Protein AF-A0A7V6L1S8-F1 (afdb_monomer)

Radius of gyration: 31.46 Å; Cα contacts (8 Å, |Δi|>4): 119; chains: 1; bounding box: 70×80×62 Å

Foldseek 3Di:
DPPVVVVVVVVVVVVPPDDDDDDDDDDDDDDDDDDDDDDDDDDDDDDDDDDDDDDDDDPPDPPPPLDLPVADDPVLVVLLVVLVVCLVVLVLVVSLVSLVVSLVVLVPDPSHDVVNSVVVNVVSVVSNVLSVVLVVQLVVLQVVLVVCVVVVVLVSSLVSLVVSCVSRVVPPSSVVVNVVSCVVVVND

pLDDT: mean 76.85, std 27.6, range [24.84, 98.88]

Solvent-accessible surface area (backbone atoms only — not comparable to full-atom values): 11619 Å² total; per-residue (Å²): 135,75,65,69,61,57,58,54,56,58,56,57,62,66,69,73,72,73,75,79,85,77,84,76,87,87,87,83,88,80,90,78,89,82,91,81,90,87,80,90,84,84,88,78,89,80,84,87,80,86,88,82,91,78,89,77,87,80,81,81,72,80,76,79,70,92,60,94,57,96,56,78,54,66,82,63,45,46,35,49,51,55,16,52,51,28,44,74,71,57,41,27,69,60,13,37,53,32,39,50,52,27,51,52,55,52,71,70,51,81,91,56,63,65,68,56,45,50,54,52,49,61,61,51,44,62,57,36,52,51,26,43,49,40,44,54,55,19,48,50,28,35,54,50,15,56,53,27,45,75,72,66,40,52,70,63,14,48,54,25,24,52,52,14,38,72,63,29,78,74,44,56,69,41,54,52,49,50,52,48,51,30,61,77,70,70,53,132

Mean predicted aligned error: 16.74 Å

Secondary structure (DSSP, 8-state):
--HHHHHHHHHHHHTTS----------------------------------------------------SS--HHHHHHHHHHHHHHHHT-HHHHHHHHHHHHHHHHH--SS-HHHHHHHHHHHHHHHHHHHHHHHHHHHHHHHHHHHHHTT-HHHHHHHHHHHHHH-TT-HHHHHHHHHHHHHTT--

Structure (mmCIF, N/CA/C/O backbone):
data_AF-A0A7V6L1S8-F1
#
_entry.id   AF-A0A7V6L1S8-F1
#
loop_
_atom_site.group_PDB
_atom_site.id
_atom_site.type_symbol
_atom_site.label_atom_id
_atom_site.label_alt_id
_atom_site.label_comp_id
_atom_site.label_asym_id
_atom_site.label_entity_id
_atom_site.label_seq_id
_atom_site.pdbx_PDB_ins_code
_atom_site.Cartn_x
_atom_site.Cartn_y
_atom_site.Cartn_z
_atom_site.occupancy
_atom_site.B_iso_or_equiv
_atom_site.auth_seq_id
_atom_site.auth_comp_id
_atom_site.auth_asym_id
_atom_site.auth_atom_id
_atom_site.pdbx_PDB_model_num
ATOM 1 N N . MET A 1 1 ? 2.589 42.596 16.185 1.00 59.50 1 MET A N 1
ATOM 2 C CA . MET A 1 1 ? 3.679 41.649 15.824 1.00 59.50 1 MET A CA 1
ATOM 3 C C . MET A 1 1 ? 4.883 41.630 16.793 1.00 59.50 1 MET A C 1
ATOM 5 O O . MET A 1 1 ? 5.918 41.087 16.431 1.00 59.50 1 MET A O 1
ATOM 9 N N . ARG A 1 2 ? 4.795 42.148 18.033 1.00 57.16 2 ARG A N 1
ATOM 10 C CA . ARG A 1 2 ? 5.955 42.191 18.958 1.00 57.16 2 ARG A CA 1
ATOM 11 C C . ARG A 1 2 ? 5.965 41.130 20.070 1.00 57.16 2 ARG A C 1
ATOM 13 O O . ARG A 1 2 ? 6.960 41.022 20.770 1.00 57.16 2 ARG A O 1
ATOM 20 N N . LEU A 1 3 ? 4.922 40.301 20.181 1.00 55.38 3 LEU A N 1
ATOM 21 C CA . LEU A 1 3 ? 4.823 39.286 21.241 1.00 55.38 3 LEU A CA 1
ATOM 22 C C . LEU A 1 3 ? 5.497 37.947 20.876 1.00 55.38 3 LEU A C 1
ATOM 24 O O . LEU A 1 3 ? 6.115 37.312 21.721 1.00 55.38 3 LEU A O 1
ATOM 28 N N . LYS A 1 4 ? 5.482 37.557 19.590 1.00 51.59 4 LYS A N 1
ATOM 29 C CA . LYS A 1 4 ? 6.104 36.299 19.124 1.00 51.59 4 LYS A CA 1
ATOM 30 C C . LYS A 1 4 ? 7.639 36.305 19.190 1.00 51.59 4 LYS A C 1
ATOM 32 O O . LYS A 1 4 ? 8.241 35.247 19.302 1.00 51.59 4 LYS A O 1
ATOM 37 N N . ARG A 1 5 ? 8.272 37.486 19.161 1.00 56.47 5 ARG A N 1
ATOM 38 C CA . ARG A 1 5 ? 9.737 37.613 19.269 1.00 56.47 5 ARG A CA 1
ATOM 39 C C . ARG A 1 5 ? 10.234 37.369 20.697 1.00 56.47 5 ARG A C 1
ATOM 41 O O . ARG A 1 5 ? 11.279 36.759 20.858 1.00 56.47 5 ARG A O 1
ATOM 48 N N . PHE A 1 6 ? 9.465 37.760 21.716 1.00 57.88 6 PHE A N 1
ATOM 49 C CA . PHE A 1 6 ? 9.825 37.513 23.118 1.00 57.88 6 PHE A CA 1
ATOM 50 C C . PHE A 1 6 ? 9.712 36.033 23.509 1.00 57.88 6 PHE A C 1
ATOM 52 O O . PHE A 1 6 ? 10.574 35.526 24.220 1.00 57.88 6 PHE A O 1
ATOM 59 N N . LEU A 1 7 ? 8.710 35.318 22.985 1.00 56.38 7 LEU A N 1
ATOM 60 C CA . LEU A 1 7 ? 8.543 33.886 23.257 1.00 56.38 7 LEU A CA 1
ATOM 61 C C . LEU A 1 7 ? 9.664 33.037 22.629 1.00 56.38 7 LEU A C 1
ATOM 63 O O . LEU A 1 7 ? 10.104 32.057 23.218 1.00 56.38 7 LEU A O 1
ATOM 67 N N . TYR A 1 8 ? 10.173 33.448 21.463 1.00 57.34 8 TYR A N 1
ATOM 68 C CA . TYR A 1 8 ? 11.263 32.749 20.778 1.00 57.34 8 TYR A CA 1
ATOM 69 C C . TYR A 1 8 ? 12.607 32.886 21.514 1.00 57.34 8 TYR A C 1
ATOM 71 O O . TYR A 1 8 ? 13.370 31.928 21.590 1.00 57.34 8 TYR A O 1
ATOM 79 N N . PHE A 1 9 ? 12.878 34.049 22.119 1.00 56.97 9 PHE A N 1
ATOM 80 C CA . PHE A 1 9 ? 14.084 34.250 22.931 1.00 56.97 9 PHE A CA 1
ATOM 81 C C . PHE A 1 9 ? 14.061 33.447 24.242 1.00 56.97 9 PHE A C 1
ATOM 83 O O . PHE A 1 9 ? 15.108 32.971 24.672 1.00 56.97 9 PHE A O 1
ATOM 90 N N . ALA A 1 10 ? 12.888 33.228 24.845 1.00 56.94 10 ALA A N 1
ATOM 91 C CA . ALA A 1 10 ? 12.763 32.428 26.067 1.00 56.94 10 ALA A CA 1
ATOM 92 C C . ALA A 1 10 ? 13.046 30.927 25.840 1.00 56.94 10 ALA A C 1
ATOM 94 O O . ALA A 1 10 ? 13.598 30.269 26.717 1.00 56.94 10 ALA A O 1
ATOM 95 N N . ILE A 1 11 ? 12.728 30.392 24.656 1.00 59.44 11 ILE A N 1
ATOM 96 C CA . ILE A 1 11 ? 12.943 28.972 24.322 1.00 59.44 11 ILE A CA 1
ATOM 97 C C . ILE A 1 11 ? 14.427 28.675 24.037 1.00 59.44 11 ILE A C 1
ATOM 99 O O . ILE A 1 11 ? 14.921 27.609 24.394 1.00 59.44 11 ILE A O 1
ATOM 103 N N . ILE A 1 12 ? 15.171 29.630 23.468 1.00 57.56 12 ILE A N 1
ATOM 104 C CA . ILE A 1 12 ? 16.603 29.454 23.161 1.00 57.56 12 ILE A CA 1
ATOM 105 C C . ILE A 1 12 ? 17.463 29.422 24.439 1.00 57.56 12 ILE A C 1
ATOM 107 O O . ILE A 1 12 ? 18.462 28.710 24.486 1.00 57.56 12 ILE A O 1
ATOM 111 N N . ILE A 1 13 ? 17.054 30.118 25.506 1.00 57.25 13 ILE A N 1
ATOM 112 C CA . ILE A 1 13 ? 17.791 30.135 26.784 1.00 57.25 13 ILE A CA 1
ATOM 113 C C . ILE A 1 13 ? 17.679 28.789 27.526 1.00 57.25 13 ILE A C 1
ATOM 115 O O . ILE A 1 13 ? 18.613 28.391 28.218 1.00 57.25 13 ILE A O 1
ATOM 119 N N . ILE A 1 14 ? 16.589 28.039 27.336 1.00 53.97 14 ILE A N 1
ATOM 120 C CA . ILE A 1 14 ? 16.384 26.729 27.982 1.00 53.97 14 ILE A CA 1
ATOM 121 C C . ILE A 1 14 ? 17.268 25.637 27.350 1.00 53.97 14 ILE A C 1
ATOM 123 O O . ILE A 1 14 ? 17.683 24.705 28.035 1.00 53.97 14 ILE A O 1
ATOM 127 N N . PHE A 1 15 ? 17.640 25.774 26.074 1.00 49.25 15 PHE A N 1
ATOM 128 C CA . PHE A 1 15 ? 18.478 24.793 25.369 1.00 49.25 15 PHE A CA 1
ATOM 129 C C . PHE A 1 15 ? 19.989 24.935 25.650 1.00 49.25 15 PHE A C 1
ATOM 131 O O . PHE A 1 15 ? 20.773 24.088 25.231 1.00 49.25 15 PHE A O 1
ATOM 138 N N . ALA A 1 16 ? 20.407 25.976 26.379 1.00 49.38 16 ALA A N 1
ATOM 139 C CA . ALA A 1 16 ? 21.814 26.277 26.664 1.00 49.38 16 ALA A CA 1
ATOM 140 C C . ALA A 1 16 ? 22.332 25.727 28.013 1.00 49.38 16 ALA A C 1
ATOM 142 O O . ALA A 1 16 ? 23.481 25.981 28.365 1.00 49.38 16 ALA A O 1
ATOM 143 N N . LEU A 1 17 ? 21.516 24.981 28.773 1.00 48.88 17 LEU A N 1
ATOM 144 C CA . LEU A 1 17 ? 21.888 24.432 30.092 1.00 48.88 17 LEU A CA 1
ATOM 145 C C . LEU A 1 17 ? 22.058 22.905 30.138 1.00 48.88 17 LEU A C 1
ATOM 147 O O . LEU A 1 17 ? 22.365 22.361 31.196 1.00 48.88 17 LEU A O 1
ATOM 151 N N . MET A 1 18 ? 21.918 22.204 29.013 1.00 53.38 18 MET A N 1
ATOM 152 C CA . MET A 1 18 ? 22.248 20.777 28.922 1.00 53.38 18 MET A CA 1
ATOM 153 C C . MET A 1 18 ? 23.612 20.605 28.261 1.00 53.38 18 MET A C 1
ATOM 155 O O . MET A 1 18 ? 23.736 20.327 27.070 1.00 53.38 18 MET A O 1
ATOM 159 N N . SER A 1 19 ? 24.647 20.825 29.069 1.00 56.62 19 SER A N 1
ATOM 160 C CA . SER A 1 19 ? 26.029 20.498 28.731 1.00 56.62 19 SER A CA 1
ATOM 161 C C . SER A 1 19 ? 26.180 18.989 28.484 1.00 56.62 19 SER A C 1
ATOM 163 O O . SER A 1 19 ? 25.700 18.192 29.294 1.00 56.62 19 SER A O 1
ATOM 165 N N . PRO A 1 20 ? 26.884 18.565 27.423 1.00 51.78 20 PRO A N 1
ATOM 166 C CA . PRO A 1 20 ? 27.254 17.169 27.235 1.00 51.78 20 PRO A CA 1
ATOM 167 C C . PRO A 1 20 ? 28.309 16.763 28.274 1.00 51.78 20 PRO A C 1
ATOM 169 O O . PRO A 1 20 ? 29.357 17.402 28.384 1.00 51.78 20 PRO A O 1
ATOM 172 N N . LEU A 1 21 ? 28.049 15.684 29.023 1.00 52.41 21 LEU A N 1
ATOM 173 C CA . LEU A 1 21 ? 29.091 15.012 29.798 1.00 52.41 21 LEU A CA 1
ATOM 174 C C . LEU A 1 21 ? 30.130 14.452 28.823 1.00 52.41 21 LEU A C 1
ATOM 176 O O . LEU A 1 21 ? 29.876 13.506 28.078 1.00 52.41 21 LEU A O 1
ATOM 180 N N . THR A 1 22 ? 31.313 15.049 28.842 1.00 48.81 22 THR A N 1
ATOM 181 C CA . THR A 1 22 ? 32.517 14.522 28.216 1.00 48.81 22 THR A CA 1
ATOM 182 C C . THR A 1 22 ? 33.069 13.397 29.091 1.00 48.81 22 THR A C 1
ATOM 184 O O . THR A 1 22 ? 33.513 13.620 30.215 1.00 48.81 22 THR A O 1
ATOM 187 N N . ILE A 1 23 ? 33.052 12.163 28.585 1.00 61.38 23 ILE A N 1
ATOM 188 C CA . ILE A 1 23 ? 33.837 11.078 29.179 1.00 61.38 23 ILE A CA 1
ATOM 189 C C . ILE A 1 23 ? 35.256 11.217 28.633 1.00 61.38 23 ILE A C 1
ATOM 191 O O . ILE A 1 23 ? 35.511 11.002 27.449 1.00 61.38 23 ILE A O 1
ATOM 195 N N . SER A 1 24 ? 36.156 11.647 29.515 1.00 44.97 24 SER A N 1
ATOM 196 C CA . SER A 1 24 ? 37.591 11.710 29.273 1.00 44.97 24 SER A CA 1
ATOM 197 C C . SER A 1 24 ? 38.233 10.329 29.432 1.00 44.97 24 SER A C 1
ATOM 199 O O . SER A 1 24 ? 37.764 9.476 30.184 1.00 44.97 24 SER A O 1
ATOM 201 N N . ALA A 1 25 ? 39.309 10.148 28.678 1.00 40.25 25 ALA A N 1
ATOM 202 C CA . ALA A 1 25 ? 40.068 8.935 28.437 1.00 40.25 25 ALA A CA 1
ATOM 203 C C . ALA A 1 25 ? 40.645 8.242 29.685 1.00 40.25 25 ALA A C 1
ATOM 205 O O . ALA A 1 25 ? 41.047 8.891 30.648 1.00 40.25 25 ALA A O 1
ATOM 206 N N . CYS A 1 26 ? 40.851 6.925 29.574 1.00 41.31 26 CYS A N 1
ATOM 207 C CA . CYS A 1 26 ? 41.953 6.251 30.253 1.00 41.31 26 CYS A CA 1
ATOM 208 C C . CYS A 1 26 ? 42.623 5.255 29.296 1.00 41.31 26 CYS A C 1
ATOM 210 O O . CYS A 1 26 ? 42.005 4.313 28.802 1.00 41.31 26 CYS A O 1
ATOM 212 N N . SER A 1 27 ? 43.891 5.522 29.006 1.00 48.03 27 SER A N 1
ATOM 213 C CA . SER A 1 27 ? 44.841 4.665 28.309 1.00 48.03 27 SER A CA 1
ATOM 214 C C . SER A 1 27 ? 45.760 4.013 29.343 1.00 48.03 27 SER A C 1
ATOM 216 O O . SER A 1 27 ? 46.194 4.705 30.258 1.00 48.03 27 SER A O 1
ATOM 218 N N . LYS A 1 28 ? 46.089 2.719 29.184 1.00 40.75 28 LYS A N 1
ATOM 219 C CA . LYS A 1 28 ? 47.464 2.165 29.212 1.00 40.75 28 LYS A CA 1
ATOM 220 C C . LYS A 1 28 ? 47.508 0.632 29.339 1.00 40.75 28 LYS A C 1
ATOM 222 O O . LYS A 1 28 ? 47.026 0.071 30.310 1.00 40.75 28 LYS A O 1
ATOM 227 N N . THR A 1 29 ? 48.180 0.033 28.349 1.00 36.53 29 THR A N 1
ATOM 228 C CA . THR A 1 29 ? 49.223 -1.023 28.403 1.00 36.53 29 THR A CA 1
ATOM 229 C C . THR A 1 29 ? 49.126 -2.218 29.360 1.00 36.53 29 THR A C 1
ATOM 231 O O . THR A 1 29 ? 49.251 -2.042 30.566 1.00 36.53 29 THR A O 1
ATOM 234 N N . GLY A 1 30 ? 49.260 -3.414 28.764 1.00 31.22 30 GLY A N 1
ATOM 235 C CA . GLY A 1 30 ? 50.411 -4.293 29.038 1.00 31.22 30 GLY A CA 1
ATOM 236 C C . GLY A 1 30 ? 50.111 -5.771 29.324 1.00 31.22 30 GLY A C 1
ATOM 237 O O . GLY A 1 30 ? 49.617 -6.056 30.401 1.00 31.22 30 GLY A O 1
ATOM 238 N N . GLU A 1 31 ? 50.534 -6.645 28.389 1.00 37.41 31 GLU A N 1
ATOM 239 C CA . GLU A 1 31 ? 51.125 -7.998 28.594 1.00 37.41 31 GLU A CA 1
ATOM 240 C C . GLU A 1 31 ? 50.289 -9.125 29.259 1.00 37.41 31 GLU A C 1
ATOM 242 O O . GLU A 1 31 ? 49.484 -8.871 30.138 1.00 37.41 31 GLU A O 1
ATOM 247 N N . THR A 1 32 ? 50.421 -10.438 29.004 1.00 31.38 32 THR A N 1
ATOM 248 C CA . THR A 1 32 ? 51.099 -11.329 28.032 1.00 31.38 32 THR A CA 1
ATOM 249 C C . THR A 1 32 ? 50.657 -12.771 28.373 1.00 31.38 32 THR A C 1
ATOM 251 O O . THR A 1 32 ? 50.531 -13.087 29.552 1.00 31.38 32 THR A O 1
ATOM 254 N N . GLY A 1 33 ? 50.537 -13.655 27.366 1.00 31.16 33 GLY A N 1
ATOM 255 C CA . GLY A 1 33 ? 50.700 -15.126 27.485 1.00 31.16 33 GLY A CA 1
ATOM 256 C C . GLY A 1 33 ? 49.486 -15.920 27.997 1.00 31.16 33 GLY A C 1
ATOM 257 O O . GLY A 1 33 ? 48.712 -15.418 28.794 1.00 31.16 33 GLY A O 1
ATOM 258 N N . GLN A 1 34 ? 49.200 -17.168 27.619 1.00 33.38 34 GLN A N 1
ATOM 259 C CA . GLN A 1 34 ? 49.781 -18.232 26.776 1.00 33.38 34 GLN A CA 1
ATOM 260 C C . GLN A 1 34 ? 48.574 -19.143 26.423 1.00 33.38 34 GLN A C 1
ATOM 262 O O . GLN A 1 34 ? 47.691 -19.327 27.253 1.00 33.38 34 GLN A O 1
ATOM 267 N N . GLN A 1 35 ? 48.329 -19.546 25.174 1.00 37.09 35 GLN A N 1
ATOM 268 C CA . GLN A 1 35 ? 48.909 -20.694 24.460 1.00 37.09 35 GLN A CA 1
ATOM 269 C C . GLN A 1 35 ? 48.668 -22.071 25.109 1.00 37.09 35 GLN A C 1
ATOM 271 O O . GLN A 1 35 ? 49.334 -22.414 26.074 1.00 37.09 35 GLN A O 1
ATOM 276 N N . THR A 1 36 ? 47.830 -22.885 24.459 1.00 32.72 36 THR A N 1
ATOM 277 C CA . THR A 1 36 ? 48.027 -24.321 24.150 1.00 32.72 36 THR A CA 1
ATOM 278 C C . THR A 1 36 ? 47.052 -24.660 23.001 1.00 32.72 36 THR A C 1
ATOM 280 O O . THR A 1 36 ? 45.878 -24.325 23.078 1.00 32.72 36 THR A O 1
ATOM 283 N N . ALA A 1 37 ? 47.513 -24.997 21.787 1.00 34.66 37 ALA A N 1
ATOM 284 C CA . ALA A 1 37 ? 48.097 -26.276 21.342 1.00 34.66 37 ALA A CA 1
ATOM 285 C C . ALA A 1 37 ? 47.048 -27.407 21.283 1.00 34.66 37 ALA A C 1
ATOM 287 O O . ALA A 1 37 ? 46.274 -27.533 22.217 1.00 34.66 37 ALA A O 1
ATOM 288 N N . VAL A 1 38 ? 46.966 -28.331 20.322 1.00 33.47 38 VAL A N 1
ATOM 289 C CA . VAL A 1 38 ? 47.553 -28.649 19.001 1.00 33.47 38 VAL A CA 1
ATOM 290 C C . VAL A 1 38 ? 46.819 -29.947 18.584 1.00 33.47 38 VAL A C 1
ATOM 292 O O . VAL A 1 38 ? 46.560 -30.765 19.462 1.00 33.47 38 VAL A O 1
ATOM 295 N N . ALA A 1 39 ? 46.519 -30.142 17.292 1.00 36.00 39 ALA A N 1
ATOM 296 C CA . ALA A 1 39 ? 46.600 -31.413 16.529 1.00 36.00 39 ALA A CA 1
ATOM 297 C C . ALA A 1 39 ? 45.876 -31.196 15.173 1.00 36.00 39 ALA A C 1
ATOM 299 O O . ALA A 1 39 ? 44.674 -30.958 15.182 1.00 36.00 39 ALA A O 1
ATOM 300 N N . ASP A 1 40 ? 46.529 -31.027 14.008 1.00 34.84 40 ASP A N 1
ATOM 301 C CA . ASP A 1 40 ? 47.397 -31.983 13.266 1.00 34.84 40 ASP A CA 1
ATOM 302 C C . ASP A 1 40 ? 46.553 -33.218 12.871 1.00 34.84 40 ASP A C 1
ATOM 304 O O . ASP A 1 40 ? 45.887 -33.776 13.732 1.00 34.84 40 ASP A O 1
ATOM 308 N N . ARG A 1 41 ? 46.441 -33.749 11.650 1.00 32.59 41 ARG A N 1
ATOM 309 C CA . ARG A 1 41 ? 47.121 -33.734 10.336 1.00 32.59 41 ARG A CA 1
ATOM 310 C C . ARG A 1 41 ? 46.126 -34.541 9.435 1.00 32.59 41 ARG A C 1
ATOM 312 O O . ARG A 1 41 ? 45.292 -35.264 9.968 1.00 32.59 41 ARG A O 1
ATOM 319 N N . ASP A 1 42 ? 46.008 -34.450 8.117 1.00 33.75 42 ASP A N 1
ATOM 320 C CA . ASP A 1 42 ? 46.993 -34.883 7.138 1.00 33.75 42 ASP A CA 1
ATOM 321 C C . ASP A 1 42 ? 46.504 -34.572 5.715 1.00 33.75 42 ASP A C 1
ATOM 323 O O . ASP A 1 42 ? 45.346 -34.757 5.335 1.00 33.75 42 ASP A O 1
ATOM 327 N N . THR A 1 43 ? 47.477 -34.143 4.933 1.00 33.06 43 THR A N 1
ATOM 328 C CA . THR A 1 43 ? 47.518 -33.975 3.489 1.00 33.06 43 THR A CA 1
ATOM 329 C C . THR A 1 43 ? 47.515 -35.334 2.784 1.00 33.06 43 THR A C 1
ATOM 331 O O . THR A 1 43 ? 48.349 -36.173 3.116 1.00 33.06 43 THR A O 1
ATOM 334 N N . LYS A 1 44 ? 46.745 -35.512 1.699 1.00 32.03 44 LYS A N 1
ATOM 335 C CA . LYS A 1 44 ? 47.301 -36.178 0.505 1.00 32.03 44 LYS A CA 1
ATOM 336 C C . LYS A 1 44 ? 46.551 -35.861 -0.788 1.00 32.03 44 LYS A C 1
ATOM 338 O O . LYS A 1 44 ? 45.384 -36.189 -0.962 1.00 32.03 44 LYS A O 1
ATOM 343 N N . SER A 1 45 ? 47.313 -35.250 -1.686 1.00 30.36 45 SER A N 1
ATOM 344 C CA . SER A 1 45 ? 47.115 -35.180 -3.130 1.00 30.36 45 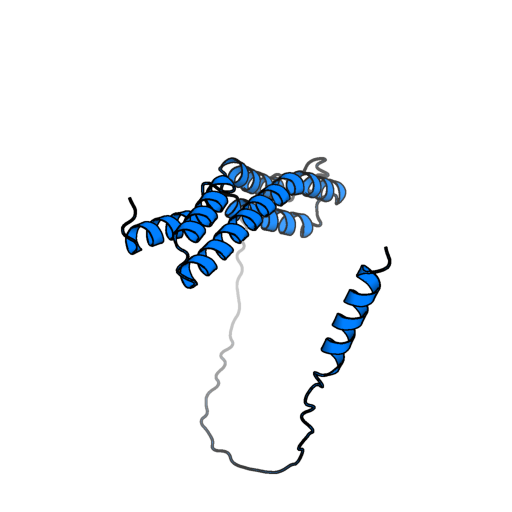SER A CA 1
ATOM 345 C C . SER A 1 45 ? 46.974 -36.575 -3.757 1.00 30.36 45 SER A C 1
ATOM 347 O O . SER A 1 45 ? 47.698 -37.500 -3.385 1.00 30.36 45 SER A O 1
ATOM 349 N N . SER A 1 46 ? 46.107 -36.686 -4.762 1.00 31.23 46 SER A N 1
ATOM 350 C CA . SER A 1 46 ? 46.351 -37.557 -5.910 1.00 31.23 46 SER A CA 1
ATOM 351 C C . SER A 1 46 ? 45.953 -36.805 -7.174 1.00 31.23 46 SER A C 1
ATOM 353 O O . SER A 1 46 ? 44.778 -36.529 -7.407 1.00 31.23 46 SER A O 1
ATOM 355 N N . GLU A 1 47 ? 46.962 -36.464 -7.966 1.00 32.81 47 GLU A N 1
ATOM 356 C CA . GLU A 1 47 ? 46.848 -36.201 -9.397 1.00 32.81 47 GLU A CA 1
ATOM 357 C C . GLU A 1 47 ? 46.590 -37.503 -10.176 1.00 32.81 47 GLU A C 1
ATOM 359 O O . GLU A 1 47 ? 46.694 -38.600 -9.619 1.00 32.81 47 GLU A O 1
ATOM 364 N N . SER A 1 48 ? 46.375 -37.317 -11.488 1.00 27.73 48 SER A N 1
ATOM 365 C CA . SER A 1 48 ? 46.387 -38.282 -12.601 1.00 27.73 48 SER A CA 1
ATOM 366 C C . SER A 1 48 ? 44.989 -38.767 -13.022 1.00 27.73 48 SER A C 1
ATOM 368 O O . SER A 1 48 ? 44.204 -39.204 -12.193 1.00 27.73 48 SER A O 1
ATOM 370 N N . GLU A 1 49 ? 44.553 -38.726 -14.284 1.00 32.47 49 GLU A N 1
ATOM 371 C CA . GLU A 1 49 ? 45.120 -38.263 -15.554 1.00 32.47 49 GLU A CA 1
ATOM 372 C C . GLU A 1 49 ? 43.972 -38.194 -16.593 1.00 32.47 49 GLU A C 1
ATOM 374 O O . GLU A 1 49 ? 43.065 -39.019 -16.605 1.00 32.47 49 GLU A O 1
ATOM 379 N N . THR A 1 50 ? 44.048 -37.183 -17.457 1.00 24.84 50 THR A N 1
ATOM 380 C CA . THR A 1 50 ? 43.735 -37.116 -18.903 1.00 24.84 50 THR A CA 1
ATOM 381 C C . THR A 1 50 ? 42.679 -37.991 -19.623 1.00 24.84 50 THR A C 1
ATOM 383 O O . THR A 1 50 ? 42.788 -39.208 -19.703 1.00 24.84 50 THR A O 1
ATOM 386 N N . SER A 1 51 ? 41.909 -37.271 -20.471 1.00 29.05 51 SER A N 1
ATOM 387 C CA . SER A 1 51 ? 41.445 -37.625 -21.842 1.00 29.05 51 SER A CA 1
ATOM 388 C C . SER A 1 51 ? 40.146 -38.455 -21.933 1.00 29.05 51 SER A C 1
ATOM 390 O O . SER A 1 51 ? 40.053 -39.529 -21.366 1.00 29.05 51 SER A O 1
ATOM 392 N N . LYS A 1 52 ? 39.078 -38.052 -22.643 1.00 33.47 52 LYS A N 1
ATOM 393 C CA . LYS A 1 52 ? 39.013 -37.601 -24.044 1.00 33.47 52 LYS A CA 1
ATOM 394 C C . LYS A 1 52 ? 37.635 -36.987 -24.362 1.00 33.47 52 LYS A C 1
ATOM 396 O O . LYS A 1 52 ? 36.642 -37.267 -23.701 1.00 33.47 52 LYS A O 1
ATOM 401 N N . LEU A 1 53 ? 37.622 -36.180 -25.420 1.00 28.86 53 LEU A N 1
ATOM 402 C CA . LEU A 1 53 ? 36.501 -35.471 -26.045 1.00 28.86 53 LEU A CA 1
ATOM 403 C C . LEU A 1 53 ? 35.244 -36.319 -26.323 1.00 28.86 53 LEU A C 1
ATOM 405 O O . LEU A 1 53 ? 35.356 -37.362 -26.960 1.00 28.86 53 LEU A O 1
ATOM 409 N N . GLN A 1 54 ? 34.061 -35.741 -26.074 1.00 33.94 54 GLN A N 1
ATOM 410 C CA . GLN A 1 54 ? 33.044 -35.619 -27.126 1.00 33.94 54 GLN A CA 1
ATOM 411 C C . GLN A 1 54 ? 32.072 -34.460 -26.856 1.00 33.94 54 GLN A C 1
ATOM 413 O O . GLN A 1 54 ? 31.389 -34.397 -25.838 1.00 33.94 54 GLN A O 1
ATOM 418 N N . GLN A 1 55 ? 32.046 -33.530 -27.812 1.00 32.28 55 GLN A N 1
ATOM 419 C CA . GLN A 1 55 ? 31.011 -32.521 -27.998 1.00 32.28 55 GLN A CA 1
ATOM 420 C C . GLN A 1 55 ? 29.639 -33.184 -28.153 1.00 32.28 55 GLN A C 1
ATOM 422 O O . GLN A 1 55 ? 29.480 -34.092 -28.964 1.00 32.28 55 GLN A O 1
ATOM 427 N N . SER A 1 56 ? 28.628 -32.622 -27.499 1.00 32.28 56 SER A N 1
ATOM 428 C CA . SER A 1 56 ? 27.332 -32.442 -28.146 1.00 32.28 56 SER A CA 1
ATOM 429 C C . SER A 1 56 ? 26.713 -31.154 -27.638 1.00 32.28 56 SER A C 1
ATOM 431 O O . SER A 1 56 ? 26.219 -31.057 -26.517 1.00 32.28 56 SER A O 1
ATOM 433 N N . ALA A 1 57 ? 26.807 -30.141 -28.490 1.00 31.58 57 ALA A N 1
ATOM 434 C CA . ALA A 1 57 ? 26.068 -28.910 -28.371 1.00 31.58 57 ALA A CA 1
ATOM 435 C C . ALA A 1 57 ? 24.565 -29.205 -28.462 1.00 31.58 57 ALA A C 1
ATOM 437 O O . ALA A 1 57 ? 24.095 -29.855 -29.391 1.00 31.58 57 ALA A O 1
ATOM 438 N N . THR A 1 58 ? 23.787 -28.654 -27.541 1.00 26.30 58 THR A N 1
ATOM 439 C CA . THR A 1 58 ? 22.479 -28.100 -27.892 1.00 26.30 58 THR A CA 1
ATOM 440 C C . THR A 1 58 ? 22.349 -26.795 -27.137 1.00 26.30 58 THR A C 1
ATOM 442 O O . THR A 1 58 ? 21.828 -26.698 -26.031 1.00 26.30 58 THR A O 1
ATOM 445 N N . SER A 1 59 ? 22.945 -25.786 -27.758 1.00 31.09 59 SER A N 1
ATOM 446 C CA . SER A 1 59 ? 22.662 -24.386 -27.537 1.00 31.09 59 SER A CA 1
ATOM 447 C C . SER A 1 59 ? 21.191 -24.150 -27.876 1.00 31.09 59 SER A C 1
ATOM 449 O O . SER A 1 59 ? 20.843 -24.043 -29.049 1.00 31.09 59 SER A O 1
ATOM 451 N N . THR A 1 60 ? 20.316 -24.045 -26.876 1.00 32.47 60 THR A N 1
ATOM 452 C CA . THR A 1 60 ? 19.062 -23.312 -27.084 1.00 32.47 60 THR A CA 1
ATOM 453 C C . THR A 1 60 ? 19.408 -21.839 -27.005 1.00 32.47 60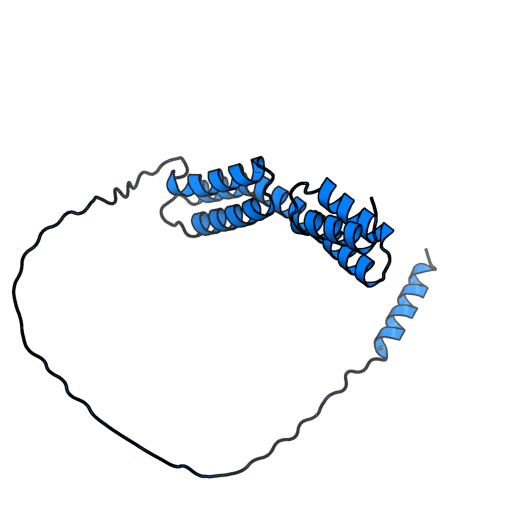 THR A C 1
ATOM 455 O O . THR A 1 60 ? 19.487 -21.234 -25.941 1.00 32.47 60 THR A O 1
ATOM 458 N N . THR A 1 61 ? 19.728 -21.339 -28.192 1.00 30.38 61 THR A N 1
ATOM 459 C CA . THR A 1 61 ? 19.742 -19.961 -28.655 1.00 30.38 61 THR A CA 1
ATOM 460 C C . THR A 1 61 ? 19.081 -18.984 -27.685 1.00 30.38 61 THR A C 1
ATOM 462 O O . THR A 1 61 ? 17.876 -18.743 -27.721 1.00 30.38 61 THR A O 1
ATOM 465 N N . VAL A 1 62 ? 19.929 -18.348 -26.879 1.00 43.50 62 VAL A N 1
ATOM 466 C CA . VAL A 1 62 ? 19.745 -16.961 -26.468 1.00 43.50 62 VAL A CA 1
ATOM 467 C C . VAL A 1 62 ? 19.656 -16.160 -27.765 1.00 43.50 62 VAL A C 1
ATOM 469 O O . VAL A 1 62 ? 20.663 -15.880 -28.412 1.00 43.50 62 VAL A O 1
ATOM 472 N N . LYS A 1 63 ? 18.433 -15.858 -28.206 1.00 37.00 63 LYS A N 1
ATOM 473 C CA . LYS A 1 63 ? 18.210 -14.888 -29.275 1.00 37.00 63 LYS A CA 1
ATOM 474 C C . LYS A 1 63 ? 18.219 -13.510 -28.628 1.00 37.00 63 LYS A C 1
ATOM 476 O O . LYS A 1 63 ? 17.183 -12.871 -28.458 1.00 37.00 63 LYS A O 1
ATOM 481 N N . GLU A 1 64 ? 19.417 -13.095 -28.228 1.00 45.69 64 GLU A N 1
ATOM 482 C CA . GLU A 1 64 ? 19.745 -11.707 -27.935 1.00 45.69 64 GLU A CA 1
ATOM 483 C C . GLU A 1 64 ? 19.561 -10.947 -29.246 1.00 45.69 64 GLU A C 1
ATOM 485 O O . GLU A 1 64 ? 20.435 -10.869 -30.106 1.00 45.69 64 GLU A O 1
ATOM 490 N N . THR A 1 65 ? 18.327 -10.509 -29.467 1.00 36.06 65 THR A N 1
ATOM 491 C CA . THR A 1 65 ? 18.005 -9.685 -30.614 1.00 36.06 65 THR A CA 1
ATOM 492 C C . THR A 1 65 ? 18.386 -8.279 -30.197 1.00 36.06 65 THR A C 1
ATOM 494 O O . THR A 1 65 ? 17.598 -7.573 -29.570 1.00 36.06 65 THR A O 1
ATOM 497 N N . THR A 1 66 ? 19.609 -7.882 -30.536 1.00 42.81 66 THR A N 1
ATOM 498 C CA . THR A 1 66 ? 19.990 -6.485 -30.740 1.00 42.81 66 THR A CA 1
ATOM 499 C C . THR A 1 66 ? 19.096 -5.912 -31.837 1.00 42.81 66 THR A C 1
ATOM 501 O O . THR A 1 66 ? 19.459 -5.797 -33.002 1.00 42.81 66 THR A O 1
ATOM 504 N N . THR A 1 67 ? 17.865 -5.589 -31.457 1.00 41.44 67 THR A N 1
ATOM 505 C CA . THR A 1 67 ? 17.027 -4.663 -32.198 1.00 41.44 67 THR A CA 1
ATOM 506 C C . THR A 1 67 ? 17.082 -3.384 -31.402 1.00 41.44 67 THR A C 1
ATOM 508 O O . THR A 1 67 ? 16.751 -3.380 -30.216 1.00 41.44 67 THR A O 1
ATOM 511 N N . THR A 1 68 ? 17.442 -2.290 -32.058 1.00 46.59 68 THR A N 1
ATOM 512 C CA . THR A 1 68 ? 16.981 -0.952 -31.693 1.00 46.59 68 THR A CA 1
ATOM 513 C C . THR A 1 68 ? 15.448 -0.965 -31.745 1.00 46.59 68 THR A C 1
ATOM 515 O O . THR A 1 68 ? 14.818 -0.514 -32.697 1.00 46.59 68 THR A O 1
ATOM 518 N N . SER A 1 69 ? 14.831 -1.617 -30.763 1.00 47.44 69 SER A N 1
ATOM 519 C CA . SER A 1 69 ? 13.400 -1.626 -30.545 1.00 47.44 69 SER A CA 1
ATOM 520 C C . SER A 1 69 ? 13.071 -0.250 -30.002 1.00 47.44 69 SER A C 1
ATOM 522 O O . SER A 1 69 ? 13.549 0.134 -28.940 1.00 47.44 69 SER A O 1
ATOM 524 N N . ARG A 1 70 ? 12.250 0.502 -30.736 1.00 77.94 70 ARG A N 1
ATOM 525 C CA . ARG A 1 70 ? 11.732 1.812 -30.309 1.00 77.94 70 ARG A CA 1
ATOM 526 C C . ARG A 1 70 ? 10.808 1.712 -29.080 1.00 77.94 70 ARG A C 1
ATOM 528 O O . ARG A 1 70 ? 10.278 2.719 -28.621 1.00 77.94 70 ARG A O 1
ATOM 535 N N . SER A 1 71 ? 10.574 0.498 -28.585 1.00 84.69 71 SER A N 1
ATOM 536 C CA . SER A 1 71 ? 9.733 0.168 -27.441 1.00 84.69 71 SER A CA 1
ATOM 537 C C . SER A 1 71 ? 10.488 -0.683 -26.424 1.00 84.69 71 SER A C 1
ATOM 539 O O . SER A 1 71 ? 11.399 -1.434 -26.780 1.00 84.69 71 SER A O 1
ATOM 541 N N . LEU A 1 72 ? 10.063 -0.588 -25.163 1.00 92.38 72 LEU A N 1
ATOM 542 C CA . LEU A 1 72 ? 10.628 -1.348 -24.055 1.00 92.38 72 LEU A CA 1
ATOM 543 C C . LEU A 1 72 ? 10.541 -2.864 -24.337 1.00 92.38 72 LEU A C 1
ATOM 545 O O . LEU A 1 72 ? 9.460 -3.340 -24.693 1.00 92.38 72 LEU A O 1
ATOM 549 N N . PRO A 1 73 ? 11.645 -3.621 -24.200 1.00 93.88 73 PRO A N 1
ATOM 550 C CA . PRO A 1 73 ? 11.629 -5.074 -24.335 1.00 93.88 73 PRO A CA 1
ATOM 551 C C . PRO A 1 73 ? 10.608 -5.747 -23.413 1.00 93.88 73 PRO A C 1
ATOM 553 O O . PRO A 1 73 ? 10.426 -5.335 -22.267 1.00 93.88 73 PRO A O 1
ATOM 556 N N . GLU A 1 74 ? 9.976 -6.816 -23.899 1.00 94.88 74 GLU A N 1
ATOM 557 C CA . GLU A 1 74 ? 8.896 -7.523 -23.197 1.00 94.88 74 GLU A CA 1
ATOM 558 C C . GLU A 1 74 ? 9.314 -8.016 -21.804 1.00 94.88 74 GLU A C 1
ATOM 560 O O . GLU A 1 74 ? 8.565 -7.877 -20.840 1.00 94.88 74 GLU A O 1
ATOM 565 N N . ASN A 1 75 ? 10.544 -8.515 -21.662 1.00 93.94 75 ASN A N 1
ATOM 566 C CA . ASN A 1 75 ? 11.076 -8.978 -20.380 1.00 93.94 75 ASN A CA 1
ATOM 567 C C . ASN A 1 75 ? 11.172 -7.857 -19.331 1.00 93.94 75 ASN A C 1
ATOM 569 O O . ASN A 1 75 ? 11.012 -8.127 -18.144 1.00 93.94 75 ASN A O 1
ATOM 573 N N . LEU A 1 76 ? 11.417 -6.612 -19.754 1.00 96.00 76 LEU A N 1
ATOM 574 C CA . LEU A 1 76 ? 11.441 -5.449 -18.864 1.00 96.00 76 LEU A CA 1
ATOM 575 C C . LEU A 1 76 ? 10.033 -4.905 -18.621 1.00 96.00 76 LEU A C 1
ATOM 577 O O . LEU A 1 76 ? 9.694 -4.566 -17.489 1.00 96.00 76 LEU A O 1
ATOM 581 N N . GLN A 1 77 ? 9.200 -4.876 -19.665 1.00 96.75 77 GLN A N 1
ATOM 582 C CA . GLN A 1 77 ? 7.801 -4.458 -19.569 1.00 96.75 77 GLN A CA 1
ATOM 583 C C . GLN A 1 77 ? 7.017 -5.340 -18.589 1.00 96.75 77 GLN A C 1
ATOM 585 O O . GLN A 1 77 ? 6.235 -4.819 -17.798 1.00 96.75 77 GLN A O 1
ATOM 590 N N . LYS A 1 78 ? 7.307 -6.645 -18.551 1.00 97.62 78 LYS A N 1
ATOM 591 C CA . LYS A 1 78 ? 6.677 -7.592 -17.626 1.00 97.62 78 LYS A CA 1
ATOM 592 C C . LYS A 1 78 ? 6.774 -7.160 -16.159 1.00 97.62 78 LYS A C 1
ATOM 594 O O . LYS A 1 78 ? 5.801 -7.311 -15.428 1.00 97.62 78 LYS A O 1
ATOM 599 N N . PHE A 1 79 ? 7.904 -6.601 -15.716 1.00 98.25 79 PHE A N 1
ATOM 600 C CA . PHE A 1 79 ? 8.032 -6.133 -14.330 1.00 98.25 79 PHE A CA 1
ATOM 601 C C . PHE A 1 79 ? 7.073 -4.981 -14.012 1.00 98.25 79 PHE A C 1
ATOM 603 O O . PHE A 1 79 ? 6.520 -4.926 -12.915 1.00 98.25 79 PHE A O 1
ATOM 610 N N . ILE A 1 80 ? 6.869 -4.073 -14.971 1.00 98.44 80 ILE A N 1
ATOM 611 C CA . ILE A 1 80 ? 5.926 -2.958 -14.835 1.00 98.44 80 ILE A CA 1
ATOM 612 C C . ILE A 1 80 ? 4.493 -3.492 -14.840 1.00 98.44 80 ILE A C 1
ATOM 614 O O . ILE A 1 80 ? 3.694 -3.095 -13.997 1.00 98.44 80 ILE A O 1
ATOM 618 N N . ASP A 1 81 ? 4.178 -4.422 -15.742 1.00 98.38 81 ASP A N 1
ATOM 619 C CA . ASP A 1 81 ? 2.836 -4.994 -15.872 1.00 98.38 81 ASP A CA 1
ATOM 620 C C . ASP A 1 81 ? 2.426 -5.790 -14.624 1.00 98.38 81 ASP A C 1
ATOM 622 O O . ASP A 1 81 ? 1.291 -5.671 -14.155 1.00 98.38 81 ASP A O 1
ATOM 626 N N . ASP A 1 82 ? 3.353 -6.561 -14.050 1.00 98.44 82 ASP A N 1
ATOM 627 C CA . ASP A 1 82 ? 3.137 -7.290 -12.799 1.00 98.44 82 ASP A CA 1
ATOM 628 C C . ASP A 1 82 ? 2.885 -6.318 -11.629 1.00 98.44 82 ASP A C 1
ATOM 630 O O . ASP A 1 82 ? 1.968 -6.532 -10.831 1.00 98.44 82 ASP A O 1
ATOM 634 N N . ALA A 1 83 ? 3.637 -5.213 -11.553 1.00 98.69 83 ALA A N 1
ATOM 635 C CA . ALA A 1 83 ? 3.431 -4.178 -10.540 1.00 98.69 83 ALA A CA 1
ATOM 636 C C . ALA A 1 83 ? 2.090 -3.442 -10.719 1.00 98.69 83 ALA A C 1
ATOM 638 O O . ALA A 1 83 ? 1.332 -3.286 -9.761 1.00 98.69 83 ALA A O 1
ATOM 639 N N . ASP A 1 84 ? 1.740 -3.067 -11.952 1.00 98.69 84 ASP A N 1
ATOM 640 C CA . ASP A 1 84 ? 0.453 -2.452 -12.296 1.00 98.69 84 ASP A CA 1
ATOM 641 C C . ASP A 1 84 ? -0.727 -3.384 -11.989 1.00 98.69 84 ASP A C 1
ATOM 643 O O . ASP A 1 84 ? -1.805 -2.921 -11.605 1.00 98.69 84 ASP A O 1
ATOM 647 N N . LYS A 1 85 ? -0.553 -4.699 -12.155 1.00 98.81 85 LYS A N 1
ATOM 648 C CA . LYS A 1 85 ? -1.564 -5.698 -11.794 1.00 98.81 85 LYS A CA 1
ATOM 649 C C . LYS A 1 85 ? -1.821 -5.704 -10.288 1.00 98.81 85 LYS A C 1
ATOM 651 O O . LYS A 1 85 ? -2.983 -5.694 -9.887 1.00 98.81 85 LYS A O 1
ATOM 656 N N . LEU A 1 86 ? -0.765 -5.690 -9.473 1.00 98.81 86 LEU A N 1
ATOM 657 C CA . LEU A 1 86 ? -0.876 -5.608 -8.011 1.00 98.81 86 LEU A CA 1
ATOM 658 C C . LEU A 1 86 ? -1.536 -4.294 -7.584 1.00 98.81 86 LEU A C 1
ATOM 660 O O . LEU A 1 86 ? -2.479 -4.305 -6.795 1.00 98.81 86 LEU A O 1
ATOM 664 N N . PHE A 1 87 ? -1.126 -3.177 -8.191 1.00 98.75 87 PHE A N 1
ATOM 665 C CA . PHE A 1 87 ? -1.722 -1.867 -7.937 1.00 98.75 87 PHE A CA 1
ATOM 666 C C . PHE A 1 87 ? -3.230 -1.856 -8.216 1.00 98.75 87 PHE A C 1
ATOM 668 O O . PHE A 1 87 ? -4.017 -1.414 -7.384 1.00 98.75 87 PHE A O 1
ATOM 675 N N . LYS A 1 88 ? -3.656 -2.394 -9.366 1.00 98.50 88 LYS A N 1
ATOM 676 C CA . LYS A 1 88 ? -5.079 -2.493 -9.741 1.00 98.50 88 LYS A CA 1
ATOM 677 C C . LYS A 1 88 ? -5.873 -3.437 -8.840 1.00 98.50 88 LYS A C 1
ATOM 679 O O . LYS A 1 88 ? -7.069 -3.229 -8.667 1.00 98.50 88 LYS A O 1
ATOM 684 N N . ALA A 1 89 ? -5.229 -4.462 -8.286 1.00 98.19 89 ALA A N 1
ATOM 685 C CA . ALA A 1 89 ? -5.837 -5.356 -7.304 1.00 98.19 89 ALA A CA 1
ATOM 686 C C . ALA A 1 89 ? -5.987 -4.703 -5.915 1.00 98.19 89 ALA A C 1
ATOM 688 O O . ALA A 1 89 ? -6.647 -5.268 -5.043 1.00 98.19 89 ALA A O 1
ATOM 689 N N . GLY A 1 90 ? -5.403 -3.516 -5.717 1.00 98.06 90 GLY A N 1
ATOM 690 C CA . GLY A 1 90 ? -5.367 -2.820 -4.438 1.00 98.06 90 GLY A CA 1
ATOM 691 C C . GLY A 1 90 ? -4.324 -3.376 -3.472 1.00 98.06 90 GLY A C 1
ATOM 692 O O . GLY A 1 90 ? -4.323 -2.960 -2.325 1.00 98.06 90 GLY A O 1
ATOM 693 N N . GLU A 1 91 ? -3.447 -4.282 -3.913 1.00 98.38 91 GLU A N 1
ATOM 694 C CA . GLU A 1 91 ? -2.356 -4.858 -3.112 1.00 98.38 91 GLU A CA 1
ATOM 695 C C . GLU A 1 91 ? -1.173 -3.878 -3.113 1.00 98.38 91 GLU A C 1
ATOM 697 O O . GLU A 1 91 ? -0.170 -4.054 -3.812 1.00 98.38 91 GLU A O 1
ATOM 702 N N . TYR A 1 92 ? -1.341 -2.740 -2.435 1.00 98.75 92 TYR A N 1
ATOM 703 C CA . TYR A 1 92 ? -0.431 -1.601 -2.579 1.00 98.75 92 TYR A CA 1
ATOM 704 C C . TYR A 1 92 ? 0.964 -1.865 -2.003 1.00 98.75 92 TYR A C 1
ATOM 706 O O . TYR A 1 92 ? 1.945 -1.369 -2.559 1.00 98.75 92 TYR A O 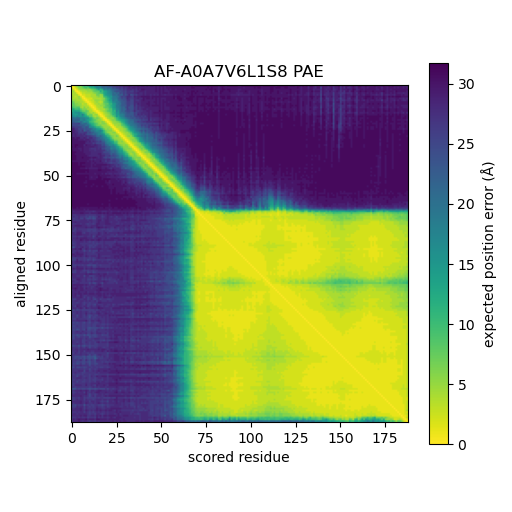1
ATOM 714 N N . ALA A 1 93 ? 1.083 -2.670 -0.945 1.00 98.38 93 ALA A N 1
ATOM 715 C CA . ALA A 1 93 ? 2.379 -3.011 -0.354 1.00 98.38 93 ALA A CA 1
ATOM 716 C C . ALA A 1 93 ? 3.215 -3.903 -1.296 1.00 98.38 93 ALA A C 1
ATOM 718 O O . ALA A 1 93 ? 4.414 -3.680 -1.514 1.00 98.38 93 ALA A O 1
ATOM 719 N N . GLU A 1 94 ? 2.563 -4.878 -1.920 1.00 98.62 94 GLU A N 1
ATOM 720 C CA . GLU A 1 94 ? 3.117 -5.764 -2.935 1.00 98.62 94 GLU A CA 1
ATOM 721 C C . GLU A 1 94 ? 3.460 -4.969 -4.195 1.00 98.62 94 GLU A C 1
ATOM 723 O O . GLU A 1 94 ? 4.555 -5.123 -4.738 1.00 98.62 94 GLU A O 1
ATOM 728 N N . ALA A 1 95 ? 2.577 -4.060 -4.622 1.00 98.81 95 ALA A N 1
ATOM 729 C CA . ALA A 1 95 ? 2.820 -3.173 -5.754 1.00 98.81 95 ALA A CA 1
ATOM 730 C C . ALA A 1 95 ? 4.061 -2.296 -5.527 1.00 98.81 95 ALA A C 1
ATOM 732 O O . ALA A 1 95 ? 4.925 -2.225 -6.396 1.00 98.81 95 ALA A O 1
ATOM 733 N N . VAL A 1 96 ? 4.207 -1.681 -4.346 1.00 98.81 96 VAL A N 1
ATOM 734 C CA . VAL A 1 96 ? 5.403 -0.903 -3.961 1.00 98.81 96 VAL A CA 1
ATOM 735 C 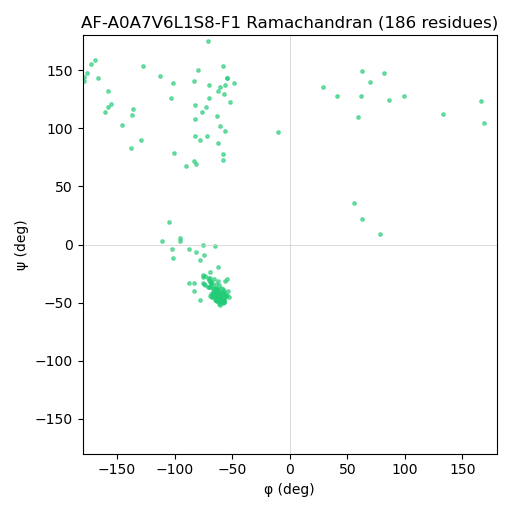C . VAL A 1 96 ? 6.675 -1.739 -4.106 1.00 98.81 96 VAL A C 1
ATOM 737 O O . VAL A 1 96 ? 7.684 -1.248 -4.617 1.00 98.81 96 VAL A O 1
ATOM 740 N N . SER A 1 97 ? 6.642 -2.999 -3.676 1.00 98.69 97 SER A N 1
ATOM 741 C CA . SER A 1 97 ? 7.787 -3.908 -3.797 1.00 98.69 97 SER A CA 1
ATOM 742 C C . SER A 1 97 ? 8.080 -4.252 -5.260 1.00 98.69 97 SER A C 1
ATOM 744 O O . SER A 1 97 ? 9.226 -4.143 -5.697 1.00 98.69 97 SER A O 1
ATOM 746 N N . ALA A 1 98 ? 7.048 -4.570 -6.042 1.00 98.75 98 ALA A N 1
ATOM 747 C CA . ALA A 1 98 ? 7.175 -4.892 -7.459 1.00 98.75 98 ALA A CA 1
ATOM 748 C C . ALA A 1 98 ? 7.688 -3.704 -8.295 1.00 98.75 98 ALA A C 1
ATOM 750 O O . ALA A 1 98 ? 8.575 -3.888 -9.127 1.00 98.75 98 ALA A O 1
ATOM 751 N N . TYR A 1 99 ? 7.226 -2.476 -8.033 1.00 98.81 99 TYR A N 1
ATOM 752 C CA . TYR A 1 99 ? 7.745 -1.274 -8.699 1.00 98.81 99 TYR A CA 1
ATOM 753 C C . TYR A 1 99 ? 9.215 -1.011 -8.371 1.00 98.81 99 TYR A C 1
ATOM 755 O O . TYR A 1 99 ? 9.979 -0.641 -9.263 1.00 98.81 99 TYR A O 1
ATOM 763 N N . ARG A 1 100 ? 9.653 -1.240 -7.123 1.00 98.69 100 ARG A N 1
ATOM 764 C CA . ARG A 1 100 ? 11.082 -1.153 -6.772 1.00 98.69 100 ARG A CA 1
ATOM 765 C C . ARG A 1 100 ? 11.900 -2.150 -7.583 1.00 98.69 100 ARG A C 1
ATOM 767 O O . ARG A 1 100 ? 12.910 -1.766 -8.164 1.00 98.69 100 ARG A O 1
ATOM 774 N N . THR A 1 101 ? 11.435 -3.395 -7.682 1.00 98.50 101 THR A N 1
ATOM 775 C CA . THR A 1 101 ? 12.071 -4.416 -8.520 1.00 98.50 101 THR A CA 1
ATOM 776 C C . THR A 1 101 ? 12.105 -3.994 -9.988 1.00 98.50 101 THR A C 1
ATOM 778 O O . THR A 1 101 ? 13.162 -4.089 -10.611 1.00 98.50 101 THR A O 1
ATOM 781 N N . ALA A 1 102 ? 11.003 -3.479 -10.540 1.00 98.25 102 ALA A N 1
ATOM 782 C CA . ALA A 1 102 ? 10.954 -2.977 -11.912 1.00 98.25 102 ALA A CA 1
ATOM 783 C C . ALA A 1 102 ? 11.997 -1.874 -12.136 1.00 98.25 102 ALA A C 1
ATOM 785 O O . ALA A 1 102 ? 12.810 -1.971 -13.053 1.00 98.25 102 ALA A O 1
ATOM 786 N N . LYS A 1 103 ? 12.049 -0.879 -11.242 1.00 98.31 103 LYS A N 1
ATOM 787 C CA . LYS A 1 103 ? 13.018 0.224 -11.288 1.00 98.31 103 LYS A CA 1
ATOM 788 C C . LYS A 1 103 ? 14.456 -0.265 -11.261 1.00 98.31 103 LYS A C 1
ATOM 790 O O . LYS A 1 103 ? 15.244 0.157 -12.100 1.00 98.31 103 LYS A O 1
ATOM 795 N N . THR A 1 104 ? 14.788 -1.184 -10.357 1.00 98.19 104 THR A N 1
ATOM 796 C CA . THR A 1 104 ? 16.134 -1.762 -10.281 1.00 98.19 104 THR A CA 1
ATOM 797 C C . THR A 1 104 ? 16.515 -2.492 -11.571 1.00 98.19 104 THR A C 1
ATOM 799 O O . THR A 1 104 ? 17.611 -2.276 -12.078 1.00 98.19 104 THR A O 1
ATOM 802 N N . ASN A 1 105 ? 15.621 -3.306 -12.142 1.00 97.06 105 ASN A N 1
ATOM 803 C CA . ASN A 1 105 ? 15.900 -4.034 -13.389 1.00 97.06 105 ASN A CA 1
ATOM 804 C C . ASN A 1 105 ? 16.053 -3.091 -14.594 1.00 97.06 105 ASN A C 1
ATOM 806 O O . ASN A 1 105 ? 16.955 -3.265 -15.414 1.00 97.06 105 ASN A O 1
ATOM 810 N N . LEU A 1 106 ? 15.205 -2.064 -14.681 1.00 96.25 106 LEU A N 1
ATOM 811 C CA . LEU A 1 106 ? 15.282 -1.027 -15.710 1.00 96.25 106 LEU A CA 1
ATOM 812 C C . LEU A 1 106 ? 16.612 -0.263 -15.628 1.00 96.25 106 LEU A C 1
ATOM 814 O O . LEU A 1 106 ? 17.290 -0.111 -16.638 1.00 96.25 106 LEU A O 1
ATOM 818 N N . GLN A 1 107 ? 17.019 0.157 -14.427 1.00 95.56 107 GLN A N 1
ATOM 819 C CA . GLN A 1 107 ? 18.267 0.899 -14.203 1.00 95.56 107 GLN A CA 1
ATOM 820 C C . GLN A 1 107 ? 19.531 0.055 -14.413 1.00 95.56 107 GLN A C 1
ATOM 822 O O . GLN A 1 107 ? 20.571 0.599 -14.773 1.00 95.56 107 GLN A O 1
ATOM 827 N N . ALA A 1 108 ? 19.457 -1.259 -14.191 1.00 96.00 108 ALA A N 1
ATOM 828 C CA . ALA A 1 108 ? 20.574 -2.174 -14.418 1.00 96.00 108 ALA A CA 1
ATOM 829 C C . ALA A 1 108 ? 20.785 -2.521 -15.904 1.00 96.00 108 ALA A C 1
ATOM 831 O O . ALA A 1 108 ? 21.815 -3.094 -16.260 1.00 96.00 108 ALA A O 1
ATOM 832 N N . THR A 1 109 ? 19.824 -2.200 -16.776 1.00 93.31 109 THR A N 1
ATOM 833 C CA . THR A 1 109 ? 19.885 -2.552 -18.197 1.00 93.31 109 THR A CA 1
ATOM 834 C C . THR A 1 109 ? 20.730 -1.546 -18.978 1.00 93.31 109 THR A C 1
ATOM 836 O O . THR A 1 109 ? 20.385 -0.373 -19.066 1.00 93.31 109 THR A O 1
ATOM 839 N N . SER A 1 110 ? 21.803 -2.020 -19.616 1.00 92.12 110 SER A N 1
ATOM 840 C CA . SER A 1 110 ? 22.673 -1.217 -20.493 1.00 92.12 110 SER A CA 1
ATOM 841 C C . SER A 1 110 ? 22.427 -1.429 -21.993 1.00 92.12 110 SER A C 1
ATOM 843 O O . SER A 1 110 ? 22.939 -0.670 -22.811 1.00 92.12 110 SER A O 1
ATOM 845 N N . SER A 1 111 ? 21.657 -2.454 -22.371 1.00 91.44 111 SER A N 1
ATOM 846 C CA . SER A 1 111 ? 21.409 -2.849 -23.767 1.00 91.44 111 SER A CA 1
ATOM 847 C C . SER A 1 111 ? 20.226 -2.135 -24.432 1.00 91.44 111 SER A C 1
ATOM 849 O O . SER A 1 111 ? 19.969 -2.341 -25.618 1.00 91.44 111 SER A O 1
ATOM 851 N N . VAL A 1 112 ? 19.499 -1.303 -23.686 1.00 92.44 112 VAL A N 1
ATOM 852 C CA . VAL A 1 112 ? 18.325 -0.552 -24.150 1.00 92.44 112 VAL A CA 1
ATOM 853 C C . VAL A 1 112 ? 18.660 0.933 -24.147 1.00 92.44 112 VAL A C 1
ATOM 855 O O . VAL A 1 112 ? 19.382 1.401 -23.271 1.00 92.44 112 VAL A O 1
ATOM 858 N N . ASP A 1 113 ? 18.121 1.670 -25.119 1.00 94.44 113 ASP A N 1
ATOM 859 C CA . ASP A 1 113 ? 18.258 3.125 -25.185 1.00 94.44 113 ASP A CA 1
ATOM 860 C C . ASP A 1 113 ? 17.850 3.770 -23.838 1.00 94.44 113 ASP A C 1
ATOM 862 O O . ASP A 1 113 ? 16.713 3.563 -23.385 1.00 94.44 113 ASP A O 1
ATOM 866 N N . PRO A 1 114 ? 18.741 4.544 -23.185 1.00 93.81 114 PRO A N 1
ATOM 867 C CA . PRO A 1 114 ? 18.447 5.204 -21.917 1.00 93.81 114 PRO A CA 1
ATOM 868 C C . PRO A 1 114 ? 17.189 6.077 -21.945 1.00 93.81 114 PRO A C 1
ATOM 870 O O . PRO A 1 114 ? 16.522 6.207 -20.919 1.00 93.81 114 PRO A O 1
ATOM 873 N N . GLU A 1 115 ? 16.823 6.650 -23.095 1.00 95.12 115 GLU A N 1
ATOM 874 C CA . GLU A 1 115 ? 15.607 7.457 -23.214 1.00 95.12 115 GLU A CA 1
ATOM 875 C C . GLU A 1 115 ? 14.336 6.601 -23.099 1.00 95.12 115 GLU A C 1
ATOM 877 O O . GLU A 1 115 ? 13.369 7.005 -22.447 1.00 95.12 115 GLU A O 1
ATOM 882 N N . ILE A 1 116 ? 14.352 5.375 -23.635 1.00 95.31 116 ILE A N 1
ATOM 883 C CA . ILE A 1 116 ? 13.252 4.409 -23.474 1.00 95.31 116 ILE A CA 1
ATOM 884 C C . ILE A 1 116 ? 13.120 4.004 -22.004 1.00 95.31 116 ILE A C 1
ATOM 886 O O . ILE A 1 116 ? 12.005 3.962 -21.479 1.00 95.31 116 ILE A O 1
ATOM 890 N N . ILE A 1 117 ? 14.246 3.738 -21.333 1.00 96.12 117 ILE A N 1
ATOM 891 C CA . ILE A 1 117 ? 14.275 3.382 -19.909 1.00 96.12 117 ILE A CA 1
ATOM 892 C C . ILE A 1 117 ? 13.757 4.535 -19.045 1.00 96.12 117 ILE A C 1
ATOM 894 O O . ILE A 1 117 ? 12.878 4.324 -18.211 1.00 96.12 117 ILE A O 1
ATOM 898 N N . SER A 1 118 ? 14.249 5.756 -19.271 1.00 96.19 118 SER A N 1
ATOM 899 C CA . SER A 1 118 ? 13.829 6.951 -18.531 1.00 96.19 118 SER A CA 1
ATOM 900 C C . SER A 1 118 ? 12.323 7.182 -18.655 1.00 96.19 118 SER A C 1
ATOM 902 O O . SER A 1 118 ? 11.626 7.308 -17.649 1.00 96.19 118 SER A O 1
ATOM 904 N N . LYS A 1 119 ? 11.791 7.115 -19.881 1.00 96.31 119 LYS A N 1
ATOM 905 C CA . LYS A 1 119 ? 10.357 7.264 -20.146 1.00 96.31 119 LYS A CA 1
ATOM 906 C C . LYS A 1 119 ? 9.514 6.163 -19.495 1.00 96.31 119 LYS A C 1
ATOM 908 O O . LYS A 1 119 ? 8.409 6.428 -19.020 1.00 96.31 119 LYS A O 1
ATOM 913 N N . ALA A 1 120 ? 10.004 4.922 -19.484 1.00 96.81 120 ALA A N 1
ATOM 914 C CA . ALA A 1 120 ? 9.326 3.819 -18.808 1.00 96.81 120 ALA A CA 1
ATOM 915 C C . ALA A 1 120 ? 9.280 4.034 -17.288 1.00 96.81 120 ALA A C 1
ATOM 917 O O . ALA A 1 120 ? 8.223 3.847 -16.682 1.00 96.81 120 ALA A O 1
ATOM 918 N N . ILE A 1 121 ? 10.394 4.482 -16.695 1.00 97.81 121 ILE A N 1
ATOM 919 C CA . ILE A 1 121 ? 10.477 4.813 -15.270 1.00 97.81 121 ILE A CA 1
ATOM 920 C C . ILE A 1 121 ? 9.512 5.952 -14.935 1.00 97.81 121 ILE A C 1
ATOM 922 O O . ILE A 1 121 ? 8.675 5.785 -14.056 1.00 97.81 121 ILE A O 1
ATOM 926 N N . GLU A 1 122 ? 9.555 7.062 -15.671 1.00 97.69 122 GLU A N 1
ATOM 927 C CA . GLU A 1 122 ? 8.658 8.206 -15.461 1.00 97.69 122 GLU A CA 1
ATOM 928 C C . GLU A 1 122 ? 7.181 7.783 -15.457 1.00 97.69 122 GLU A C 1
ATOM 930 O O . GLU A 1 122 ? 6.415 8.161 -14.570 1.00 97.69 122 GLU A O 1
ATOM 935 N N . LYS A 1 123 ? 6.781 6.937 -16.413 1.00 96.94 123 LYS A N 1
ATOM 936 C CA . LYS A 1 123 ? 5.400 6.460 -16.511 1.00 96.94 123 LYS A CA 1
ATOM 937 C C . LYS A 1 123 ? 4.984 5.610 -15.306 1.00 96.94 123 LYS A C 1
ATOM 939 O O . LYS A 1 123 ? 3.872 5.785 -14.810 1.00 96.94 123 LYS A O 1
ATOM 944 N N . MET A 1 124 ? 5.824 4.671 -14.866 1.00 97.88 124 MET A N 1
ATOM 945 C CA . MET A 1 124 ? 5.466 3.777 -13.755 1.00 97.88 124 MET A CA 1
ATOM 946 C C . MET A 1 124 ? 5.545 4.467 -12.384 1.00 97.88 124 MET A C 1
ATOM 948 O O . MET A 1 124 ? 4.790 4.096 -11.485 1.00 97.88 124 MET A O 1
ATOM 952 N N . GLU A 1 125 ? 6.399 5.492 -12.227 1.00 98.12 125 GLU A N 1
ATOM 953 C CA . GLU A 1 125 ? 6.544 6.270 -10.983 1.00 98.12 125 GLU A CA 1
ATOM 954 C C . GLU A 1 125 ? 5.206 6.871 -10.533 1.00 98.12 125 GLU A C 1
ATOM 956 O O . GLU A 1 125 ? 4.914 6.902 -9.345 1.00 98.12 125 GLU A O 1
ATOM 961 N N . VAL A 1 126 ? 4.315 7.218 -11.470 1.00 98.12 126 VAL A N 1
ATOM 962 C CA . VAL A 1 126 ? 2.968 7.721 -11.151 1.00 98.12 126 VAL A CA 1
ATOM 963 C C . VAL A 1 126 ? 2.168 6.752 -10.273 1.00 98.12 126 VAL A C 1
ATOM 965 O O . VAL A 1 126 ? 1.502 7.182 -9.330 1.00 98.12 126 VAL A O 1
ATOM 968 N N . ASN A 1 127 ? 2.173 5.454 -10.585 1.00 98.62 127 ASN A N 1
ATOM 969 C CA . ASN A 1 127 ? 1.453 4.462 -9.780 1.00 98.62 127 ASN A CA 1
ATOM 970 C C . ASN A 1 127 ? 2.278 4.017 -8.571 1.00 98.62 127 ASN A C 1
ATOM 972 O O . ASN A 1 127 ? 1.705 3.766 -7.511 1.00 98.62 127 ASN A O 1
ATOM 976 N N . PHE A 1 128 ? 3.604 3.967 -8.704 1.00 98.75 128 PHE A N 1
ATOM 977 C CA . PHE A 1 128 ? 4.496 3.659 -7.593 1.00 98.75 128 PHE A CA 1
ATOM 978 C C . PHE A 1 128 ? 4.353 4.666 -6.447 1.00 98.75 128 PHE A C 1
ATOM 980 O O . PHE A 1 128 ? 4.145 4.260 -5.302 1.00 98.75 128 PHE A O 1
ATOM 987 N N . ASP A 1 129 ? 4.376 5.964 -6.752 1.00 98.81 129 ASP A N 1
ATOM 988 C CA . ASP A 1 129 ? 4.196 7.031 -5.770 1.00 98.81 129 ASP A CA 1
ATOM 989 C C . ASP A 1 129 ? 2.821 6.952 -5.113 1.00 98.81 129 ASP A C 1
ATOM 991 O O . ASP A 1 129 ? 2.725 7.022 -3.890 1.00 98.81 129 ASP A O 1
ATOM 995 N N . LYS A 1 130 ? 1.755 6.710 -5.887 1.00 98.81 130 LYS A N 1
ATOM 996 C CA . LYS A 1 130 ? 0.409 6.5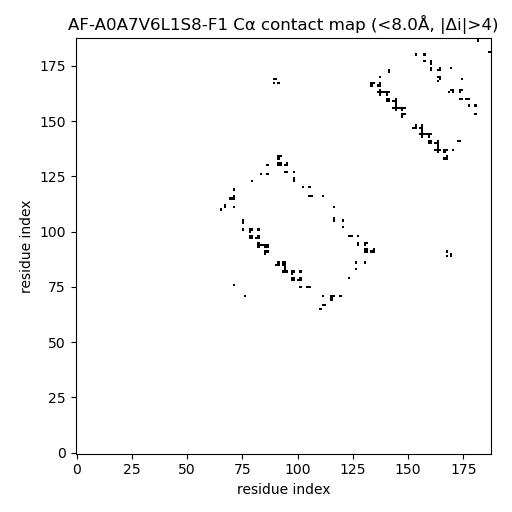07 -5.327 1.00 98.81 130 LYS A CA 1
ATOM 997 C C . LYS A 1 130 ? 0.367 5.328 -4.361 1.00 98.81 130 LYS A C 1
ATOM 999 O O . LYS A 1 130 ? -0.134 5.477 -3.250 1.00 98.81 130 LYS A O 1
ATOM 1004 N N . ALA A 1 131 ? 0.897 4.172 -4.763 1.00 98.81 131 ALA A N 1
ATOM 1005 C CA . ALA A 1 131 ? 0.927 2.972 -3.928 1.00 98.81 131 ALA A CA 1
ATOM 1006 C C . ALA A 1 131 ? 1.701 3.224 -2.628 1.00 98.81 131 ALA A C 1
ATOM 1008 O O . ALA A 1 131 ? 1.258 2.847 -1.540 1.00 98.81 131 ALA A O 1
ATOM 1009 N N . LYS A 1 132 ? 2.838 3.917 -2.739 1.00 98.81 132 LYS A N 1
ATOM 1010 C CA . LYS A 1 132 ? 3.669 4.304 -1.605 1.00 98.81 132 LYS A CA 1
ATOM 1011 C C . LYS A 1 132 ? 2.933 5.266 -0.680 1.00 98.81 132 LYS A C 1
ATOM 1013 O O . LYS A 1 132 ? 2.911 5.015 0.517 1.00 98.81 132 LYS A O 1
ATOM 1018 N N . THR A 1 133 ? 2.301 6.314 -1.206 1.00 98.81 133 THR A N 1
ATOM 1019 C CA . THR A 1 133 ? 1.507 7.256 -0.408 1.00 98.81 133 THR A CA 1
ATOM 1020 C C . THR A 1 133 ? 0.389 6.537 0.334 1.00 98.81 133 THR A C 1
ATOM 1022 O O . THR A 1 133 ? 0.280 6.706 1.541 1.00 98.81 133 THR A O 1
ATOM 1025 N N . ILE A 1 134 ? -0.385 5.686 -0.346 1.00 98.88 134 ILE A N 1
ATOM 1026 C CA . ILE A 1 134 ? -1.462 4.910 0.287 1.00 98.88 134 ILE A CA 1
ATOM 1027 C C . ILE A 1 134 ? -0.908 4.058 1.436 1.00 98.88 134 ILE A C 1
ATOM 1029 O O . ILE A 1 134 ? -1.421 4.115 2.553 1.00 98.88 134 ILE A O 1
ATOM 1033 N N . THR A 1 135 ? 0.175 3.321 1.179 1.00 98.75 135 THR A N 1
ATOM 1034 C CA . THR A 1 135 ? 0.806 2.448 2.177 1.00 98.75 135 THR A CA 1
ATOM 1035 C C . THR A 1 135 ? 1.360 3.246 3.360 1.00 98.75 135 THR A C 1
ATOM 1037 O O . THR A 1 135 ? 1.113 2.901 4.513 1.00 98.75 135 THR A O 1
ATOM 1040 N N . ASP A 1 136 ? 2.095 4.329 3.099 1.00 98.75 136 ASP A N 1
ATOM 1041 C CA . ASP A 1 136 ? 2.719 5.146 4.139 1.00 98.75 136 ASP A CA 1
ATOM 1042 C C . ASP A 1 136 ? 1.663 5.851 5.004 1.00 98.75 136 ASP A C 1
ATOM 1044 O O . ASP A 1 136 ? 1.798 5.859 6.228 1.00 98.75 136 ASP A O 1
ATOM 1048 N N . THR A 1 137 ? 0.596 6.397 4.408 1.00 98.81 137 THR A N 1
ATOM 1049 C CA . THR A 1 137 ? -0.485 7.054 5.160 1.00 98.81 137 THR A CA 1
ATOM 1050 C C . THR A 1 137 ? -1.279 6.048 5.997 1.00 98.81 137 THR A C 1
ATOM 1052 O O . THR A 1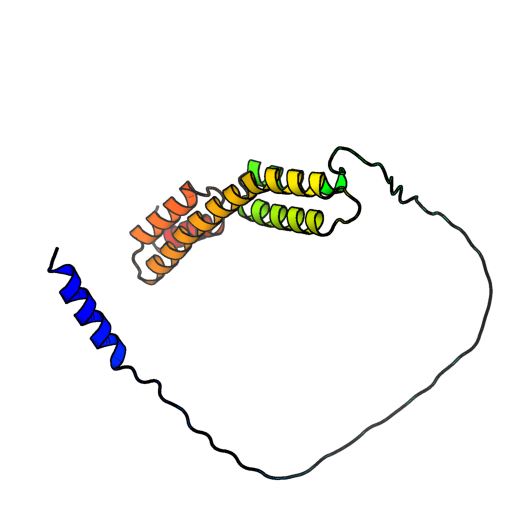 137 ? -1.488 6.297 7.183 1.00 98.81 137 THR A O 1
ATOM 1055 N N . ALA A 1 138 ? -1.651 4.887 5.444 1.00 98.81 138 ALA A N 1
ATOM 1056 C CA . ALA A 1 138 ? -2.333 3.841 6.214 1.00 98.81 138 ALA A CA 1
ATOM 1057 C C . ALA A 1 138 ? -1.468 3.333 7.382 1.00 98.81 138 ALA A C 1
ATOM 1059 O O . ALA A 1 138 ? -1.956 3.179 8.503 1.00 98.81 138 ALA A O 1
ATOM 1060 N N . ARG A 1 139 ? -0.159 3.154 7.159 1.00 98.75 139 ARG A N 1
ATOM 1061 C CA . ARG A 1 139 ? 0.789 2.738 8.202 1.00 98.75 139 ARG A CA 1
ATOM 1062 C C . ARG A 1 139 ? 0.925 3.763 9.329 1.00 98.75 139 ARG A C 1
ATOM 1064 O O . ARG A 1 139 ? 1.121 3.363 10.471 1.00 98.75 139 ARG A O 1
ATOM 1071 N N . ILE A 1 140 ? 0.827 5.064 9.043 1.00 98.88 140 ILE A N 1
ATOM 1072 C CA . ILE A 1 140 ? 0.841 6.105 10.087 1.00 98.88 140 ILE A CA 1
ATOM 1073 C C . ILE A 1 140 ? -0.363 5.942 11.016 1.00 98.88 140 ILE A C 1
ATOM 1075 O O . ILE A 1 140 ? -0.193 5.913 12.232 1.00 98.88 140 ILE A O 1
ATOM 1079 N N . HIS A 1 141 ? -1.562 5.787 10.453 1.00 98.88 141 HIS A N 1
ATOM 1080 C CA . HIS A 1 141 ? -2.772 5.555 11.240 1.00 98.88 141 HIS A CA 1
ATOM 1081 C C . HIS A 1 141 ? -2.682 4.264 12.062 1.00 98.88 141 HIS A C 1
ATOM 1083 O O . HIS A 1 141 ? -2.946 4.282 13.261 1.00 98.88 141 HIS A O 1
ATOM 1089 N N . TYR A 1 142 ? -2.200 3.172 11.465 1.00 98.88 142 TYR A N 1
ATOM 1090 C CA . TYR A 1 142 ? -1.925 1.934 12.197 1.00 98.88 142 TYR A CA 1
ATOM 1091 C C . TYR A 1 142 ? -0.933 2.140 13.353 1.00 98.88 142 TYR A C 1
ATOM 1093 O O . TYR A 1 142 ? -1.202 1.734 14.480 1.00 98.88 142 TYR A O 1
ATOM 1101 N N . GLY A 1 143 ? 0.189 2.825 13.113 1.00 98.81 143 GLY A N 1
ATOM 1102 C CA . GLY A 1 143 ? 1.175 3.118 14.155 1.00 98.81 143 GLY A CA 1
ATOM 1103 C C . GLY A 1 143 ? 0.592 3.937 15.310 1.00 98.81 143 GLY A C 1
ATOM 1104 O O . GLY A 1 143 ? 0.845 3.627 16.474 1.00 98.81 143 GLY A O 1
ATOM 1105 N N . ASN A 1 144 ? -0.245 4.933 15.002 1.00 98.88 144 ASN A N 1
ATOM 1106 C CA . ASN A 1 144 ? -0.969 5.703 16.013 1.00 98.88 144 ASN A CA 1
ATOM 1107 C C . ASN A 1 144 ? -1.929 4.816 16.815 1.00 98.88 144 ASN A C 1
ATOM 1109 O O . ASN A 1 144 ? -1.986 4.938 18.036 1.00 98.88 144 ASN A O 1
ATOM 1113 N N . ALA A 1 145 ? -2.649 3.907 16.154 1.00 98.88 145 ALA A N 1
ATOM 1114 C CA . ALA A 1 145 ? -3.544 2.977 16.832 1.00 98.88 145 ALA A CA 1
ATOM 1115 C C . ALA A 1 145 ? -2.809 2.084 17.836 1.00 98.88 145 ALA A C 1
ATOM 1117 O O . ALA A 1 145 ? -3.268 1.937 18.964 1.00 98.88 145 ALA A O 1
ATOM 1118 N N . MET A 1 146 ? -1.647 1.543 17.459 1.00 98.75 146 MET A N 1
ATOM 1119 C CA . MET A 1 146 ? -0.836 0.699 18.347 1.00 98.75 146 MET A CA 1
ATOM 1120 C C . MET A 1 146 ? -0.362 1.464 19.587 1.00 98.75 146 MET A C 1
ATOM 1122 O O . MET A 1 146 ? -0.376 0.936 20.699 1.00 98.75 146 MET A O 1
ATOM 1126 N N . GLN A 1 147 ? 0.004 2.737 19.422 1.00 98.81 147 GLN A N 1
ATOM 1127 C CA . GLN A 1 147 ? 0.358 3.604 20.545 1.00 98.81 147 GLN A CA 1
ATOM 1128 C C . GLN A 1 147 ? -0.850 3.882 21.459 1.00 98.81 147 GLN A C 1
ATOM 1130 O O . GLN A 1 147 ? -0.730 3.825 22.682 1.00 98.81 147 GLN A O 1
ATOM 1135 N N . LEU A 1 148 ? -2.022 4.154 20.882 1.00 98.81 148 LEU A N 1
ATOM 1136 C CA . LEU A 1 148 ? -3.253 4.422 21.633 1.00 98.81 148 LEU A CA 1
ATOM 1137 C C . LEU A 1 148 ? -3.753 3.184 22.388 1.00 98.81 148 LEU A C 1
ATOM 1139 O O . LEU A 1 148 ? -4.184 3.300 23.537 1.00 98.81 148 LEU A O 1
ATOM 1143 N N . GLU A 1 149 ? -3.645 1.996 21.790 1.00 98.44 149 GLU A N 1
ATOM 1144 C CA . GLU A 1 149 ? -3.950 0.727 22.456 1.00 98.44 149 GLU A CA 1
ATOM 1145 C C . GLU A 1 149 ? -3.041 0.522 23.676 1.00 98.44 149 GLU A C 1
ATOM 1147 O O . GLU A 1 149 ? -3.530 0.227 24.770 1.00 98.44 149 GLU A O 1
ATOM 1152 N N . TYR A 1 150 ? -1.733 0.762 23.523 1.00 98.12 150 TYR A N 1
ATOM 1153 C CA . TYR A 1 150 ? -0.770 0.702 24.626 1.00 98.12 150 TYR A CA 1
ATOM 1154 C C . TYR A 1 150 ? -1.126 1.674 25.767 1.00 98.12 150 TYR A C 1
ATOM 1156 O O . TYR A 1 150 ? -1.031 1.328 26.947 1.00 98.12 150 TYR A O 1
ATOM 1164 N N . GLU A 1 151 ? -1.611 2.870 25.428 1.00 98.56 151 GLU A N 1
ATOM 1165 C CA . GLU A 1 151 ? -2.123 3.874 26.374 1.00 98.56 151 GLU A CA 1
ATOM 1166 C C . GLU A 1 151 ? -3.515 3.545 26.945 1.00 98.56 151 GLU A C 1
ATOM 1168 O O . GLU A 1 151 ? -4.033 4.292 27.777 1.00 98.56 151 GLU A O 1
ATOM 1173 N N . LYS A 1 152 ? -4.123 2.422 26.539 1.00 97.50 152 LYS A N 1
ATOM 1174 C CA . LYS A 1 152 ? -5.488 1.992 26.888 1.00 97.50 152 LYS A CA 1
ATOM 1175 C C . LYS A 1 152 ? -6.598 2.932 26.400 1.00 97.50 152 LYS A C 1
ATOM 1177 O O . LYS A 1 152 ? -7.710 2.897 26.927 1.00 97.50 152 LYS A O 1
ATOM 1182 N N . ARG A 1 153 ? -6.326 3.744 25.380 1.00 98.56 153 ARG A N 1
ATOM 1183 C CA . ARG A 1 153 ? -7.282 4.646 24.718 1.00 98.56 153 ARG A CA 1
ATOM 1184 C C . ARG A 1 153 ? -7.953 3.919 23.552 1.00 98.56 153 ARG A C 1
ATOM 1186 O O . ARG A 1 153 ? -7.692 4.196 22.387 1.00 98.56 153 ARG A O 1
ATOM 1193 N N . ILE A 1 154 ? -8.769 2.924 23.894 1.00 98.50 154 ILE A N 1
ATOM 1194 C CA . ILE A 1 154 ? -9.219 1.884 22.952 1.00 98.50 154 ILE A CA 1
ATOM 1195 C C . ILE A 1 154 ? -10.126 2.422 21.850 1.00 98.50 154 ILE A C 1
ATOM 1197 O O . ILE A 1 154 ? -9.944 2.053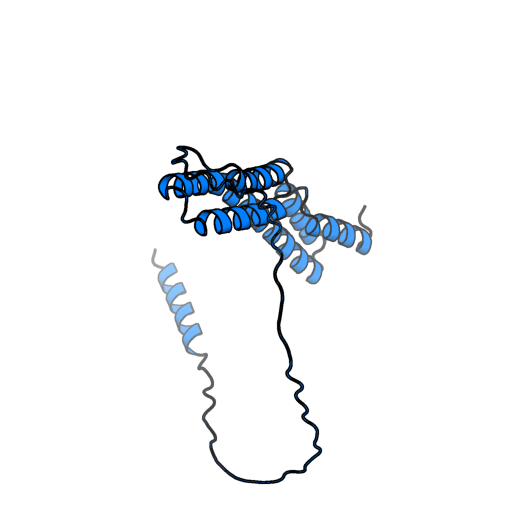 20.693 1.00 98.50 154 ILE A O 1
ATOM 1201 N N . ASP A 1 155 ? -11.051 3.318 22.185 1.00 98.38 155 ASP A N 1
ATOM 1202 C CA . ASP A 1 155 ? -11.959 3.898 21.192 1.00 98.38 155 ASP A CA 1
ATOM 1203 C C . ASP A 1 155 ? -11.173 4.676 20.123 1.00 98.38 155 ASP A C 1
ATOM 1205 O O . ASP A 1 155 ? -11.371 4.481 18.927 1.00 98.38 155 ASP A O 1
ATOM 1209 N N . GLU A 1 156 ? -10.181 5.464 20.544 1.00 98.69 156 GLU A N 1
ATOM 1210 C CA . GLU A 1 156 ? -9.317 6.225 19.635 1.00 98.69 156 GLU A CA 1
ATOM 1211 C C . GLU A 1 156 ? -8.400 5.310 18.808 1.00 98.69 156 GLU A C 1
ATOM 1213 O O . GLU A 1 156 ? -8.123 5.591 17.641 1.00 98.69 156 GLU A O 1
ATOM 1218 N N . ALA A 1 157 ? -7.933 4.197 19.385 1.00 98.81 157 ALA A N 1
ATOM 1219 C CA . ALA A 1 157 ? -7.169 3.195 18.646 1.00 98.81 157 ALA A CA 1
ATOM 1220 C C . ALA A 1 157 ? -8.007 2.583 17.512 1.00 98.81 157 ALA A C 1
ATOM 1222 O O . ALA A 1 157 ? -7.520 2.437 16.390 1.00 98.81 157 ALA A O 1
ATOM 1223 N N . ILE A 1 158 ? -9.278 2.276 17.785 1.00 98.69 158 ILE A N 1
ATOM 1224 C CA . ILE A 1 158 ? -10.222 1.767 16.784 1.00 98.69 158 ILE A CA 1
ATOM 1225 C C .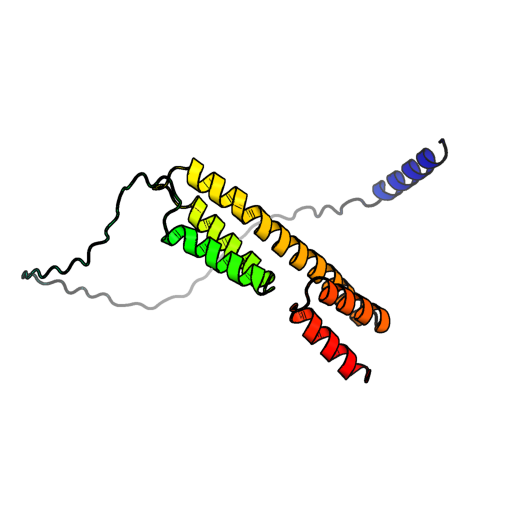 ILE A 1 158 ? -10.455 2.803 15.688 1.00 98.69 158 ILE A C 1
ATOM 1227 O O . ILE A 1 158 ? -10.338 2.455 14.515 1.00 98.69 158 ILE A O 1
ATOM 1231 N N . GLU A 1 159 ? -10.701 4.066 16.043 1.00 98.75 159 GLU A N 1
ATOM 1232 C CA . GLU A 1 159 ? -10.868 5.146 15.061 1.00 98.75 159 GLU A CA 1
ATOM 1233 C C . GLU A 1 159 ? -9.656 5.244 14.123 1.00 98.75 159 GLU A C 1
ATOM 1235 O O . GLU A 1 159 ? -9.813 5.328 12.905 1.00 98.75 159 GLU A O 1
ATOM 1240 N N . GLN A 1 160 ? -8.435 5.169 14.661 1.00 98.88 160 GLN A N 1
ATOM 1241 C CA . GLN A 1 160 ? -7.224 5.189 13.839 1.00 98.88 160 GLN A CA 1
ATOM 1242 C C . GLN A 1 160 ? -7.115 3.963 12.919 1.00 98.88 160 GLN A C 1
ATOM 1244 O O . GLN A 1 160 ? -6.746 4.113 11.754 1.00 98.88 160 GLN A O 1
ATOM 1249 N N . LEU A 1 161 ? -7.456 2.758 13.384 1.00 98.88 161 LEU A N 1
ATOM 1250 C CA . LEU A 1 161 ? -7.468 1.565 12.524 1.00 98.88 161 LEU A CA 1
ATOM 1251 C C . LEU A 1 161 ? -8.510 1.679 11.411 1.00 98.88 161 LEU A C 1
ATOM 1253 O O . LEU A 1 161 ? -8.236 1.313 10.270 1.00 98.88 161 LEU A O 1
ATOM 1257 N N . GLU A 1 162 ? -9.683 2.226 11.710 1.00 98.81 162 GLU A N 1
ATOM 1258 C CA . GLU A 1 162 ? -10.715 2.470 10.706 1.00 98.81 162 GLU A CA 1
ATOM 1259 C C . GLU A 1 162 ? -10.262 3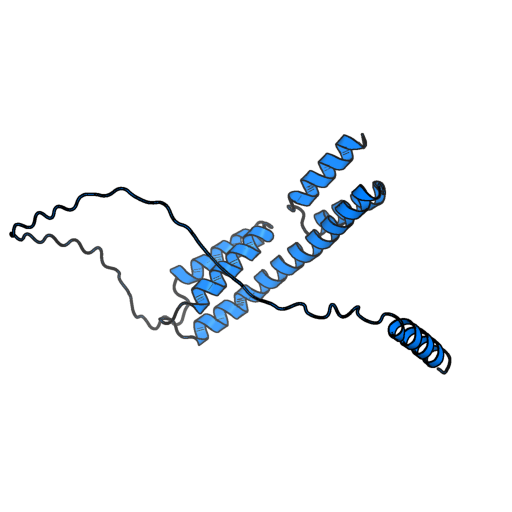.499 9.663 1.00 98.81 162 GLU A C 1
ATOM 1261 O O . GLU A 1 162 ? -10.492 3.288 8.473 1.00 98.81 162 GLU A O 1
ATOM 1266 N N . GLU A 1 163 ? -9.562 4.567 10.059 1.00 98.88 163 GLU A N 1
ATOM 1267 C CA . GLU A 1 163 ? -8.943 5.504 9.109 1.00 98.88 163 GLU A CA 1
ATOM 1268 C C . GLU A 1 163 ? -7.872 4.826 8.240 1.00 98.88 163 GLU A C 1
ATOM 1270 O O . GLU A 1 163 ? -7.859 5.013 7.020 1.00 98.88 163 GLU A O 1
ATOM 1275 N N . ALA A 1 164 ? -7.029 3.964 8.822 1.00 98.88 164 ALA A N 1
ATOM 1276 C CA . ALA A 1 164 ? -6.059 3.180 8.055 1.00 98.88 164 ALA A CA 1
ATOM 1277 C C . ALA A 1 164 ? -6.749 2.322 6.979 1.00 98.88 164 ALA A C 1
ATOM 1279 O O . ALA A 1 164 ? -6.307 2.298 5.829 1.00 98.88 164 ALA A O 1
ATOM 1280 N N . LEU A 1 165 ? -7.861 1.667 7.330 1.00 98.81 165 LEU A N 1
ATOM 1281 C CA . LEU A 1 165 ? -8.627 0.801 6.430 1.00 98.81 165 LEU A CA 1
ATOM 1282 C C . LEU A 1 165 ? -9.462 1.575 5.401 1.00 98.81 165 LEU A C 1
ATOM 1284 O O . LEU A 1 165 ? -9.701 1.064 4.308 1.00 98.81 165 LEU A O 1
ATOM 1288 N N . LYS A 1 166 ? -9.864 2.820 5.682 1.00 98.75 166 LYS A N 1
ATOM 1289 C CA . LYS A 1 166 ? -10.461 3.710 4.667 1.00 98.75 166 LYS A CA 1
ATOM 1290 C C . LYS A 1 166 ? -9.457 4.052 3.565 1.00 98.75 166 LYS A C 1
ATOM 1292 O O . LYS A 1 166 ? -9.838 4.137 2.399 1.00 98.75 166 LYS A O 1
ATOM 1297 N N . ILE A 1 167 ? -8.185 4.235 3.926 1.00 98.75 167 ILE A N 1
ATOM 1298 C CA . ILE A 1 167 ? -7.097 4.555 2.989 1.00 98.75 167 ILE A CA 1
ATOM 1299 C C . ILE A 1 167 ? -6.631 3.304 2.241 1.00 98.75 167 ILE A C 1
ATOM 1301 O O . ILE A 1 167 ? -6.488 3.326 1.017 1.00 98.75 167 ILE A O 1
ATOM 1305 N N . TYR A 1 168 ? -6.403 2.212 2.971 1.00 98.75 168 TYR A N 1
ATOM 1306 C CA . TYR A 1 168 ? -5.958 0.936 2.429 1.00 98.75 168 TYR A CA 1
ATOM 1307 C C . TYR A 1 168 ? -6.864 -0.207 2.930 1.00 98.75 168 TYR A C 1
ATOM 1309 O O . TYR A 1 168 ? -6.557 -0.856 3.929 1.00 98.75 168 TYR A O 1
ATOM 1317 N N . PRO A 1 169 ? -7.950 -0.523 2.194 1.00 98.56 169 PRO A N 1
ATOM 1318 C CA . PRO A 1 169 ? -8.934 -1.524 2.621 1.00 98.56 169 PRO A CA 1
ATOM 1319 C C . PRO A 1 169 ? -8.412 -2.954 2.776 1.00 98.56 169 PRO A C 1
ATOM 1321 O O . PRO A 1 169 ? -9.060 -3.762 3.435 1.00 98.56 169 PRO A O 1
ATOM 1324 N N . ARG A 1 170 ? -7.272 -3.287 2.159 1.00 98.19 170 ARG A N 1
ATOM 1325 C CA . ARG A 1 170 ? -6.631 -4.609 2.269 1.00 98.19 170 ARG A CA 1
ATOM 1326 C C . ARG A 1 170 ? -5.396 -4.580 3.173 1.00 98.19 170 ARG A C 1
ATOM 1328 O O . ARG A 1 170 ? -4.550 -5.462 3.077 1.00 98.19 170 ARG A O 1
ATOM 1335 N N . TYR A 1 171 ? -5.257 -3.567 4.032 1.00 98.69 171 TYR A N 1
ATOM 1336 C CA . TYR A 1 171 ? -4.114 -3.492 4.932 1.00 98.69 171 TYR A CA 1
ATOM 1337 C C . TYR A 1 171 ? -4.224 -4.539 6.047 1.00 98.69 171 TYR A C 1
ATOM 1339 O O . TYR A 1 171 ? -4.853 -4.294 7.077 1.00 98.69 171 TYR A O 1
ATOM 1347 N N . GLN A 1 172 ? -3.612 -5.705 5.831 1.00 98.38 172 GLN A N 1
ATOM 1348 C CA . GLN A 1 172 ? -3.785 -6.874 6.694 1.00 98.38 172 GLN A CA 1
ATOM 1349 C C . GLN A 1 172 ? -3.441 -6.596 8.163 1.00 98.38 172 GLN A C 1
ATOM 1351 O O . GLN A 1 172 ? -4.235 -6.940 9.032 1.00 98.38 172 GLN A O 1
ATOM 1356 N N . ASP A 1 173 ? -2.342 -5.882 8.436 1.00 98.44 173 ASP A N 1
ATOM 1357 C CA . ASP A 1 173 ? -1.952 -5.535 9.810 1.00 98.44 173 ASP A CA 1
ATOM 1358 C C . ASP A 1 173 ? -3.062 -4.761 10.544 1.00 98.44 173 ASP A C 1
ATOM 1360 O O . ASP A 1 173 ? -3.354 -5.032 11.708 1.00 98.44 173 ASP A O 1
ATOM 1364 N N . ALA A 1 174 ? -3.722 -3.815 9.865 1.00 98.75 174 ALA A N 1
ATOM 1365 C CA . ALA A 1 174 ? -4.802 -3.030 10.458 1.00 98.75 174 ALA A CA 1
ATOM 1366 C C . ALA A 1 174 ? -6.097 -3.843 10.628 1.00 98.75 174 ALA A C 1
ATOM 1368 O O . ALA A 1 174 ? -6.802 -3.659 11.622 1.00 98.75 174 ALA A O 1
ATOM 1369 N N . ILE A 1 175 ? -6.396 -4.761 9.701 1.00 98.81 175 ILE A N 1
ATOM 1370 C CA . ILE A 1 175 ? -7.527 -5.698 9.817 1.00 98.81 175 ILE A CA 1
ATOM 1371 C C . ILE A 1 175 ? -7.336 -6.592 11.047 1.00 98.81 175 ILE A C 1
ATOM 1373 O O . ILE A 1 175 ? -8.240 -6.708 11.879 1.00 98.81 175 ILE A O 1
ATOM 1377 N N . ASP A 1 176 ? -6.151 -7.186 11.175 1.00 98.69 176 ASP A N 1
ATOM 1378 C CA . ASP A 1 176 ? -5.819 -8.120 12.248 1.00 98.69 176 ASP A CA 1
ATOM 1379 C C . ASP A 1 176 ? -5.805 -7.415 13.607 1.00 98.69 176 ASP A C 1
ATOM 1381 O O . ASP A 1 176 ? -6.394 -7.911 14.571 1.00 98.69 176 ASP A O 1
ATOM 1385 N N . ALA A 1 177 ? -5.212 -6.220 13.680 1.00 98.62 177 ALA A N 1
ATOM 1386 C CA . ALA A 1 177 ? -5.227 -5.404 14.888 1.00 98.62 177 ALA A CA 1
ATOM 1387 C C . ALA A 1 177 ? -6.651 -5.024 15.311 1.00 98.62 177 ALA A C 1
ATOM 1389 O O . ALA A 1 177 ? -7.002 -5.170 16.482 1.00 98.62 177 ALA A O 1
ATOM 1390 N N . LEU A 1 178 ? -7.504 -4.598 14.374 1.00 98.56 178 LEU A N 1
ATOM 1391 C CA . LEU A 1 178 ? -8.883 -4.224 14.690 1.00 98.56 178 LEU A CA 1
ATOM 1392 C C . LEU A 1 178 ? -9.681 -5.423 15.213 1.00 98.56 178 LEU A C 1
ATOM 1394 O O . LEU A 1 178 ? -10.406 -5.303 16.203 1.00 98.56 178 LEU A O 1
ATOM 1398 N N . ALA A 1 179 ? -9.525 -6.590 14.585 1.00 98.38 179 ALA A N 1
ATOM 1399 C CA . ALA A 1 179 ? -10.154 -7.827 15.037 1.00 98.38 179 ALA A CA 1
ATOM 1400 C C . ALA A 1 179 ? -9.656 -8.251 16.430 1.00 98.38 179 ALA A C 1
ATOM 1402 O O . ALA A 1 179 ? -10.460 -8.632 17.291 1.00 98.38 179 ALA A O 1
ATOM 1403 N N . SER A 1 180 ? -8.345 -8.147 16.668 1.00 97.81 180 SER A N 1
ATOM 1404 C CA . SER A 1 180 ? -7.712 -8.445 17.955 1.00 97.81 180 SER A CA 1
ATOM 1405 C C . SER A 1 180 ? -8.249 -7.542 19.068 1.00 97.81 180 SER A C 1
ATOM 1407 O O . SER A 1 180 ? -8.765 -8.046 20.069 1.00 97.81 180 SER A O 1
ATOM 1409 N N . ILE A 1 181 ? -8.236 -6.219 18.859 1.00 97.44 181 ILE A N 1
ATOM 1410 C CA . ILE A 1 181 ? -8.744 -5.231 19.820 1.00 97.44 181 ILE A CA 1
ATOM 1411 C C . ILE A 1 181 ? -10.219 -5.501 20.129 1.00 97.44 181 ILE A C 1
ATOM 1413 O O . ILE A 1 181 ? -10.593 -5.630 21.297 1.00 97.44 181 ILE A O 1
ATOM 1417 N N . LYS A 1 182 ? -11.073 -5.667 19.110 1.00 96.56 182 LYS A N 1
ATOM 1418 C CA . LYS A 1 182 ? -12.502 -5.938 19.341 1.00 96.56 182 LYS A CA 1
ATOM 1419 C C . LYS A 1 182 ? -12.721 -7.196 20.179 1.00 96.56 182 LYS A C 1
ATOM 1421 O O . LYS A 1 182 ? -13.522 -7.181 21.113 1.00 96.56 182 LYS A O 1
ATOM 1426 N N . THR A 1 183 ? -11.959 -8.253 19.908 1.00 97.75 183 THR A N 1
ATOM 1427 C CA . THR A 1 183 ? -12.028 -9.507 20.669 1.00 97.75 183 THR A CA 1
ATOM 1428 C C . THR A 1 183 ? -11.579 -9.316 22.119 1.00 97.75 183 THR A C 1
ATOM 1430 O O . THR A 1 183 ? -12.280 -9.735 23.044 1.00 97.75 183 THR A O 1
ATOM 1433 N N . LEU A 1 184 ? -10.440 -8.655 22.338 1.00 95.94 184 LEU A N 1
ATOM 1434 C CA . LEU A 1 184 ? -9.840 -8.471 23.661 1.00 95.94 184 LEU A CA 1
ATOM 1435 C C . LEU A 1 184 ? -10.709 -7.601 24.580 1.00 95.94 184 LEU A C 1
ATOM 1437 O O . LEU A 1 184 ? -10.852 -7.900 25.768 1.00 95.94 184 LEU A O 1
ATOM 1441 N N . TYR A 1 185 ? -11.353 -6.579 24.018 1.00 94.75 185 TYR A N 1
ATOM 1442 C CA . TYR A 1 185 ? -12.231 -5.659 24.746 1.00 94.75 185 TYR A CA 1
ATOM 1443 C C . TYR A 1 185 ? -13.718 -6.038 24.676 1.00 94.75 185 TYR A C 1
ATOM 1445 O O . TYR A 1 185 ? -14.559 -5.319 25.214 1.00 94.75 185 TYR A O 1
ATOM 1453 N N . LYS A 1 186 ? -14.050 -7.198 24.087 1.00 94.94 186 LYS A N 1
ATOM 1454 C CA . LYS A 1 186 ? -15.424 -7.724 23.954 1.00 94.94 186 LYS A CA 1
ATOM 1455 C C . LYS A 1 186 ? -16.379 -6.743 23.261 1.00 94.94 186 LYS A C 1
ATOM 1457 O O . LYS A 1 186 ? -17.557 -6.651 23.615 1.00 94.94 186 LYS A O 1
ATOM 1462 N N . LEU A 1 187 ? -15.857 -6.013 22.283 1.00 88.12 187 LEU A N 1
ATOM 1463 C CA . LEU A 1 187 ? -16.606 -5.093 21.437 1.00 88.12 187 LEU A CA 1
ATOM 1464 C C . LEU A 1 187 ? -17.263 -5.896 20.306 1.00 88.12 187 LEU A C 1
ATOM 1466 O O . LEU A 1 187 ? -16.685 -6.865 19.814 1.00 88.12 187 LEU A O 1
ATOM 1470 N N . LYS A 1 188 ? -18.498 -5.533 19.949 1.00 74.62 188 LYS A N 1
ATOM 1471 C CA . LYS A 1 188 ? -19.279 -6.224 18.913 1.00 74.62 188 LYS A CA 1
ATOM 1472 C C . LYS A 1 188 ? -19.022 -5.656 17.523 1.00 74.62 188 LYS A C 1
ATOM 1474 O O . LYS A 1 188 ? -18.734 -4.444 17.420 1.00 74.62 188 LYS A O 1
#

Nearest PDB structures (foldseek):
  6b85-assembly1_J  TM=4.317E-01  e=6.145E-01  synthetic construct
  1a17-assembly1_A  TM=3.959E-01  e=6.844E-01  Homo sapiens
  2j9q-assembly1_A  TM=4.315E-01  e=2.122E+00  Homo sapiens

Sequence (188 aa):
MRLKRFLYFAIIIIFALMSPLTISACSKTGETGQQTAVADRDTKSSESETSKLQQSATSTTVKETTTTSRSLPENLQKFIDDADKLFKAGEYAEAVSAYRTAKTNLQATSSVDPEIISKAIEKMEVNFDKAKTITDTARIHYGNAMQLEYEKRIDEAIEQLEEALKIYPRYQDAIDALASIKTLYKLK